Protein AF-A0A941S080-F1 (afdb_monomer_lite)

Secondary structure (DSSP, 8-state):
--TTSSPPPPPHHHHHHHHS-HHHHHHHHHHHS-HHHHHHHHHHHHHHHHHHHTT--S--S-S-----EE-SHHHHHHHHH-TTT-TTTHHHHTTS-SSSTT-TT-HHHHHHHHHHS----PPP--------------------PPPP---------TTTTSPPSB--GGGSSS-S----TTSSSS-SS-SBSS-HHHHHHHHHHHHHHHSSS-PPPPPTTTHHHHHHTT--HHHHHHHHHHHHHH-SSEES-HHHHHT-B-TTT-PBPPPPHHHHHHHHHHHHHHHHH-

Sequence (290 aa):
KTADGQAAEPSDEELNTIRLDTARLKGIRSRLSDLSWWMRILCQHIARRANEEDQQLGKFFQARFKAVRLLDEQALLACASSRRAGIDLNPIRAALAHTLESSDFTSVQRRIQTLQQPQATTPAVTSADGATGSPADASAGGQKSLPSAGASAVSVRPDRFLAPVELDQGKEAELGPVLNKTGTRCSDKGFLPMSLADYLQLLDWTGRQLAKGKKGRISDSIEPILQRLQLDQEGWCDLVAHFGRRFFVVAGAPQTIDGTTSRSTRHRHNVPSATRQLYQEVESRKASTT

Radius of gyration: 25.62 Å; chains: 1; bounding box: 57×77×63 Å

pLDDT: mean 77.96, std 19.74, range [23.64, 95.56]

Foldseek 3Di:
DPPVPDDDDDDPVRVCVQVVPPVNVVVVVVLVPDPVNVCVVVLVVVQVVVCVVVVHDDDDDDDDDFDAAEQDQLLVLLQCQACVRHQQLVCLNVVVDVASCSRPPGLSVLVVVLVPDPPPDDPDPPDDDDDDDDDDDDDDDDDDDDDPPPPPPPPDSSNQAPEAQAADPVCPPPPDADDDPVPSYGHNRHDHNDHPVLSSLLNRLLSQCPDPDDNDDDDPSNQVVCVVVLADPVLSNCCRHCVCVQTGHYDDQPVSQQPDADPVPRHGDDGDPVSNVSSVVSVVVVVVVD

Structure (mmCIF, N/CA/C/O backbone):
data_AF-A0A941S080-F1
#
_entry.id   AF-A0A941S080-F1
#
loop_
_atom_site.group_PDB
_atom_site.id
_atom_site.type_symbol
_atom_site.label_atom_id
_atom_site.label_alt_id
_atom_site.label_comp_id
_atom_site.label_asym_id
_atom_site.label_entity_id
_atom_site.label_seq_id
_atom_site.pdbx_PDB_ins_code
_atom_site.Cartn_x
_atom_site.Cartn_y
_atom_site.Cartn_z
_atom_site.occupancy
_atom_site.B_iso_or_equiv
_atom_site.auth_seq_id
_atom_site.auth_comp_id
_atom_site.auth_asym_id
_atom_site.auth_atom_id
_atom_site.pdbx_PDB_model_num
ATOM 1 N N . LYS A 1 1 ? 13.070 -14.230 -28.363 1.00 52.53 1 LYS A N 1
ATOM 2 C CA . LYS A 1 1 ? 11.866 -14.960 -27.891 1.00 52.53 1 LYS A CA 1
ATOM 3 C C . LYS A 1 1 ? 12.076 -16.430 -28.207 1.00 52.53 1 LYS A C 1
ATOM 5 O O . LYS A 1 1 ? 12.676 -16.696 -29.241 1.00 52.53 1 LYS A O 1
ATOM 10 N N . THR A 1 2 ? 11.644 -17.342 -27.342 1.00 69.81 2 THR A N 1
ATOM 11 C CA . THR A 1 2 ? 11.628 -18.781 -27.651 1.00 69.81 2 THR A CA 1
ATOM 12 C C . THR A 1 2 ? 10.617 -19.073 -28.766 1.00 69.81 2 THR A C 1
ATOM 14 O O . THR A 1 2 ? 9.818 -18.197 -29.115 1.00 69.81 2 THR A O 1
ATOM 17 N N . ALA A 1 3 ? 10.642 -20.289 -29.324 1.00 67.12 3 ALA A N 1
ATOM 18 C CA . ALA A 1 3 ? 9.671 -20.735 -30.330 1.00 67.12 3 ALA A CA 1
ATOM 19 C C . ALA A 1 3 ? 8.209 -20.558 -29.860 1.00 67.12 3 ALA A C 1
ATOM 21 O O . ALA A 1 3 ? 7.341 -20.236 -30.664 1.00 67.12 3 ALA A O 1
ATOM 22 N N . ASP A 1 4 ? 7.974 -20.627 -28.546 1.00 67.25 4 ASP A N 1
ATOM 23 C CA . ASP A 1 4 ? 6.664 -20.448 -27.904 1.00 67.25 4 ASP A CA 1
ATOM 24 C C . ASP A 1 4 ? 6.312 -18.978 -27.592 1.00 67.25 4 ASP A C 1
ATOM 26 O O . ASP A 1 4 ? 5.359 -18.682 -26.871 1.00 67.25 4 ASP A O 1
ATOM 30 N N . GLY A 1 5 ? 7.106 -18.018 -28.074 1.00 65.88 5 GLY A N 1
ATOM 31 C CA . GLY A 1 5 ? 6.847 -16.588 -27.894 1.00 65.88 5 GLY A CA 1
ATOM 32 C C . GLY A 1 5 ? 7.191 -16.025 -26.509 1.00 65.88 5 GLY A C 1
ATOM 33 O O . GLY A 1 5 ? 7.008 -14.821 -26.292 1.00 65.88 5 GLY A O 1
ATOM 34 N N . GLN A 1 6 ? 7.739 -16.835 -25.598 1.00 68.56 6 GLN A N 1
ATOM 35 C CA . GLN A 1 6 ? 8.220 -16.372 -24.294 1.00 68.56 6 GLN A CA 1
ATOM 36 C C . GLN A 1 6 ? 9.552 -15.617 -24.416 1.00 68.56 6 GLN A C 1
ATOM 38 O O . GLN A 1 6 ? 10.289 -15.736 -25.402 1.00 68.56 6 GLN A O 1
ATOM 43 N N . ALA A 1 7 ? 9.862 -14.783 -23.422 1.00 71.25 7 ALA A N 1
ATOM 44 C CA . ALA A 1 7 ? 11.166 -14.137 -23.339 1.00 71.25 7 ALA A CA 1
ATOM 45 C C . ALA A 1 7 ? 12.229 -15.214 -23.067 1.00 71.25 7 ALA A C 1
ATOM 47 O O . ALA A 1 7 ? 12.166 -15.887 -22.046 1.00 71.25 7 ALA A O 1
ATOM 48 N N . ALA A 1 8 ? 13.162 -15.400 -24.003 1.00 75.44 8 ALA A N 1
ATOM 49 C CA . ALA A 1 8 ? 14.317 -16.265 -23.784 1.00 75.44 8 ALA A CA 1
ATOM 50 C C . ALA A 1 8 ? 15.295 -15.553 -22.841 1.00 75.44 8 ALA A C 1
ATOM 52 O O . ALA A 1 8 ? 15.368 -14.319 -22.874 1.00 75.44 8 ALA A O 1
ATOM 53 N N . GLU A 1 9 ? 16.030 -16.309 -22.026 1.00 78.69 9 GLU A N 1
ATOM 54 C CA . GLU A 1 9 ? 17.131 -15.727 -21.260 1.00 78.69 9 GLU A CA 1
ATOM 55 C C . GLU A 1 9 ? 18.185 -15.176 -22.233 1.00 78.69 9 GLU A C 1
ATOM 57 O O . GLU A 1 9 ? 18.529 -15.856 -23.204 1.00 78.69 9 GLU A O 1
ATOM 62 N N . PRO A 1 10 ? 18.642 -13.928 -22.037 1.00 83.00 10 PRO A N 1
ATOM 63 C CA . PRO A 1 10 ? 19.610 -13.311 -22.932 1.00 83.00 10 PRO A CA 1
ATOM 64 C C . PRO A 1 10 ? 20.957 -14.028 -22.840 1.00 83.00 10 PRO A C 1
ATOM 66 O O . PRO A 1 10 ? 21.388 -14.403 -21.747 1.00 83.00 10 PRO A O 1
ATOM 69 N N . SER A 1 11 ? 21.639 -14.185 -23.975 1.00 88.44 11 SER A N 1
ATOM 70 C CA . SER A 1 11 ? 22.973 -14.794 -23.991 1.00 88.44 11 SER A CA 1
ATOM 71 C C . SER A 1 11 ? 24.008 -13.872 -23.335 1.00 88.44 11 SER A C 1
ATOM 73 O O . SER A 1 11 ? 23.837 -12.649 -23.276 1.00 88.44 11 SER A O 1
ATOM 75 N N . ASP A 1 12 ? 25.124 -14.433 -22.865 1.00 86.56 12 ASP A N 1
ATOM 76 C CA . ASP A 1 12 ? 26.209 -13.616 -22.308 1.00 86.56 12 ASP A CA 1
ATOM 77 C C . ASP A 1 12 ? 26.780 -12.625 -23.332 1.00 86.56 12 ASP A C 1
ATOM 79 O O . ASP A 1 12 ? 27.169 -11.515 -22.969 1.00 86.56 12 ASP A O 1
ATOM 83 N N . GLU A 1 13 ? 26.771 -12.976 -24.619 1.00 86.38 13 GLU A N 1
ATOM 84 C CA . GLU A 1 13 ? 27.174 -12.079 -25.704 1.00 86.38 13 GLU A CA 1
ATOM 85 C C . GLU A 1 13 ? 26.238 -10.867 -25.798 1.00 86.38 13 GLU A C 1
ATOM 87 O O . GLU A 1 13 ? 26.702 -9.723 -25.814 1.00 86.38 13 GLU A O 1
ATOM 92 N N . GLU A 1 14 ? 24.921 -11.094 -25.762 1.00 85.06 14 GLU A N 1
ATOM 93 C CA . GLU A 1 14 ? 23.911 -10.031 -25.755 1.00 85.06 14 GLU A CA 1
ATOM 94 C C . GLU A 1 14 ? 24.050 -9.134 -24.520 1.00 85.06 14 GLU A C 1
ATOM 96 O O . GLU A 1 14 ? 24.008 -7.903 -24.632 1.00 85.06 14 GLU A O 1
ATOM 101 N N . LEU A 1 15 ? 24.278 -9.728 -23.343 1.00 86.62 15 LEU A N 1
ATOM 102 C CA . LEU A 1 15 ? 24.525 -8.987 -22.106 1.00 86.62 15 LEU A CA 1
ATOM 103 C C . LEU A 1 15 ? 25.806 -8.155 -22.194 1.00 86.62 15 LEU A C 1
ATOM 105 O O . LEU A 1 15 ? 25.826 -7.008 -21.734 1.00 86.62 15 LEU A O 1
ATOM 109 N N . ASN A 1 16 ? 26.860 -8.682 -22.815 1.00 89.38 16 ASN A N 1
ATOM 110 C CA . ASN A 1 16 ? 28.123 -7.976 -22.988 1.00 89.38 16 ASN A CA 1
ATOM 111 C C . ASN A 1 16 ? 27.987 -6.762 -23.915 1.00 89.38 16 ASN A C 1
ATOM 113 O O . ASN A 1 16 ? 28.597 -5.733 -23.626 1.00 89.38 16 ASN A O 1
ATOM 117 N N . THR A 1 17 ? 27.095 -6.789 -24.917 1.00 87.50 17 THR A N 1
ATOM 118 C CA . THR A 1 17 ? 26.788 -5.582 -25.721 1.00 87.50 17 THR A CA 1
ATOM 119 C C . THR A 1 17 ? 26.255 -4.414 -24.884 1.00 87.50 17 THR A C 1
ATOM 121 O O . THR A 1 17 ? 26.370 -3.254 -25.278 1.00 87.50 17 THR A O 1
ATOM 124 N N . ILE A 1 18 ? 25.656 -4.704 -23.725 1.00 87.44 18 ILE A N 1
ATOM 125 C CA . ILE A 1 18 ? 25.159 -3.698 -22.784 1.00 87.44 18 ILE A CA 1
ATOM 126 C C . ILE A 1 18 ? 26.215 -3.384 -21.724 1.00 87.44 18 ILE A C 1
ATOM 128 O O . ILE A 1 18 ? 26.399 -2.219 -21.390 1.00 87.44 18 ILE A O 1
ATOM 132 N N . ARG A 1 19 ? 26.898 -4.398 -21.176 1.00 89.81 19 ARG A N 1
ATOM 133 C CA . ARG A 1 19 ? 27.903 -4.226 -20.111 1.00 89.81 19 ARG A CA 1
ATOM 134 C C . ARG A 1 19 ? 29.109 -3.407 -20.579 1.00 89.81 19 ARG A C 1
ATOM 136 O O . ARG A 1 19 ? 29.623 -2.616 -19.793 1.00 89.81 19 ARG A O 1
ATOM 143 N N . LEU A 1 20 ? 29.537 -3.593 -21.830 1.00 90.44 20 LEU A N 1
ATOM 144 C CA . LEU A 1 20 ? 30.708 -2.924 -22.408 1.00 90.44 20 LEU A CA 1
ATOM 145 C C . LEU A 1 20 ? 30.416 -1.476 -22.835 1.00 90.44 20 LEU A C 1
ATOM 147 O O . LEU A 1 20 ? 31.314 -0.637 -22.817 1.00 90.44 20 LEU A O 1
ATOM 151 N N . ASP A 1 21 ? 29.162 -1.150 -23.156 1.00 92.44 21 ASP A N 1
ATOM 152 C CA . ASP A 1 21 ? 28.737 0.224 -23.433 1.00 92.44 21 ASP A CA 1
ATOM 153 C C . ASP A 1 21 ? 28.333 0.931 -22.131 1.00 92.44 21 ASP A C 1
ATOM 155 O O . ASP A 1 21 ? 27.197 0.854 -21.651 1.00 92.44 21 ASP A O 1
ATOM 159 N N . THR A 1 22 ? 29.287 1.661 -21.552 1.00 92.25 22 THR A N 1
ATOM 160 C CA . THR A 1 22 ? 29.096 2.376 -20.282 1.00 92.25 22 THR A CA 1
ATOM 161 C C . THR A 1 22 ? 27.972 3.417 -20.333 1.00 92.25 22 THR A C 1
ATOM 163 O O . THR A 1 22 ? 27.260 3.599 -19.337 1.00 92.25 22 THR A O 1
ATOM 166 N N . ALA A 1 23 ? 27.758 4.074 -21.478 1.00 92.81 23 ALA A N 1
ATOM 167 C CA . ALA A 1 23 ? 26.718 5.084 -21.643 1.00 92.81 23 ALA A CA 1
ATOM 168 C C . ALA A 1 23 ? 25.331 4.432 -21.687 1.00 92.81 23 ALA A C 1
ATOM 170 O O . ALA A 1 23 ? 24.419 4.839 -20.952 1.00 92.81 23 ALA A O 1
ATOM 171 N N . ARG A 1 24 ? 25.183 3.366 -22.481 1.00 90.69 24 ARG A N 1
ATOM 172 C CA . ARG A 1 24 ? 23.947 2.577 -22.558 1.00 90.69 24 ARG A CA 1
ATOM 173 C C . ARG A 1 24 ? 23.621 1.912 -21.226 1.00 90.69 24 ARG A C 1
ATOM 175 O O . ARG A 1 24 ? 22.476 1.998 -20.778 1.00 90.69 24 ARG A O 1
ATOM 182 N N . LEU A 1 25 ? 24.608 1.321 -20.552 1.00 91.56 25 LEU A N 1
ATOM 183 C CA . LEU A 1 25 ? 24.436 0.696 -19.240 1.00 91.56 25 LEU A CA 1
ATOM 184 C C . LEU A 1 25 ? 23.944 1.703 -18.196 1.00 91.56 25 LEU A C 1
ATOM 186 O O . LEU A 1 25 ? 22.997 1.420 -17.457 1.00 91.56 25 LEU A O 1
ATOM 190 N N . LYS A 1 26 ? 24.548 2.897 -18.151 1.00 92.38 26 LYS A N 1
ATOM 191 C CA . LYS A 1 26 ? 24.126 3.980 -17.251 1.00 92.38 26 LYS A CA 1
ATOM 192 C C . LYS A 1 26 ? 22.685 4.408 -17.533 1.00 92.38 26 LYS A C 1
ATOM 194 O O . LYS A 1 26 ? 21.896 4.540 -16.597 1.00 92.38 26 LYS A O 1
ATOM 199 N N . GLY A 1 27 ? 22.325 4.564 -18.808 1.00 92.38 27 GLY A N 1
ATOM 200 C CA . GLY A 1 27 ? 20.961 4.892 -19.224 1.00 92.38 27 GLY A CA 1
ATOM 201 C C . GLY A 1 27 ? 19.941 3.827 -18.813 1.00 92.38 27 GLY A C 1
ATOM 202 O O . GLY A 1 27 ? 18.885 4.159 -18.276 1.00 92.38 27 GLY A O 1
ATOM 203 N N . ILE A 1 28 ? 20.262 2.545 -19.004 1.00 89.88 28 ILE A N 1
ATOM 204 C CA . ILE A 1 28 ? 19.393 1.426 -18.610 1.00 89.88 28 ILE A CA 1
ATOM 205 C C . ILE A 1 28 ? 19.224 1.376 -17.092 1.00 89.88 28 ILE A C 1
ATOM 207 O O . ILE A 1 28 ? 18.092 1.329 -16.616 1.00 89.88 28 ILE A O 1
ATOM 211 N N . ARG A 1 29 ? 20.316 1.459 -16.322 1.00 91.12 29 ARG A N 1
ATOM 212 C CA . ARG A 1 29 ? 20.257 1.477 -14.851 1.00 91.12 29 ARG A CA 1
ATOM 213 C C . ARG A 1 29 ? 19.401 2.627 -14.330 1.00 91.12 29 ARG A C 1
ATOM 215 O O . ARG A 1 29 ? 18.590 2.407 -13.440 1.00 91.12 29 ARG A O 1
ATOM 222 N N . SER A 1 30 ? 19.532 3.819 -14.919 1.00 91.62 30 SER A N 1
ATOM 223 C CA . SER A 1 30 ? 18.704 4.975 -14.559 1.00 91.62 30 SER A CA 1
ATOM 224 C C . SER A 1 30 ? 17.219 4.753 -14.849 1.00 91.62 30 SER A C 1
ATOM 226 O O . SER A 1 30 ? 16.383 5.214 -14.086 1.00 91.62 30 SER A O 1
ATOM 228 N N . ARG A 1 31 ? 16.874 4.073 -15.949 1.00 91.31 31 ARG A N 1
ATOM 229 C CA . ARG A 1 31 ? 15.475 3.775 -16.301 1.00 91.31 31 ARG A CA 1
ATOM 230 C C . ARG A 1 31 ? 14.877 2.685 -15.417 1.00 91.31 31 ARG A C 1
ATOM 232 O O . ARG A 1 31 ? 13.703 2.764 -15.082 1.00 91.31 31 ARG A O 1
ATOM 239 N N . LEU A 1 32 ? 15.674 1.681 -15.049 1.00 87.94 32 LEU A N 1
ATOM 240 C CA . LEU A 1 32 ? 15.247 0.590 -14.168 1.00 87.94 32 LEU A CA 1
ATOM 241 C C . LEU A 1 32 ? 15.059 1.045 -12.715 1.00 87.94 32 LEU A C 1
ATOM 243 O O . LEU A 1 32 ? 14.257 0.451 -12.003 1.00 87.94 32 LEU A O 1
ATOM 247 N N . SER A 1 33 ? 15.765 2.090 -12.276 1.00 88.62 33 SER A N 1
ATOM 248 C CA . SER A 1 33 ? 15.597 2.670 -10.938 1.00 88.62 33 SER A CA 1
ATOM 249 C C . SER A 1 33 ? 14.552 3.790 -10.865 1.00 88.62 33 SER A C 1
ATOM 251 O O . SER A 1 33 ? 14.216 4.235 -9.767 1.00 88.62 33 SER A O 1
ATOM 253 N N . ASP A 1 34 ? 14.017 4.245 -12.002 1.00 90.12 34 ASP A N 1
ATOM 254 C CA . ASP A 1 34 ? 13.011 5.304 -12.066 1.00 90.12 34 ASP A CA 1
ATOM 255 C C . ASP A 1 34 ? 11.591 4.722 -12.126 1.00 90.12 34 ASP A C 1
ATOM 257 O O . ASP A 1 34 ? 11.113 4.246 -13.161 1.00 90.12 34 ASP A O 1
ATOM 261 N N . LEU A 1 35 ? 10.876 4.828 -11.004 1.00 89.25 35 LEU A N 1
ATOM 262 C CA . LEU A 1 35 ? 9.477 4.417 -10.897 1.00 89.25 35 LEU A CA 1
ATOM 263 C C . LEU A 1 35 ? 8.572 5.136 -11.912 1.00 89.25 35 LEU A C 1
ATOM 265 O O . LEU A 1 35 ? 7.642 4.529 -12.437 1.00 89.25 35 LEU A O 1
ATOM 269 N N . SER A 1 36 ? 8.836 6.410 -12.214 1.00 90.31 36 SER A N 1
ATOM 270 C CA . SER A 1 36 ? 8.044 7.186 -13.177 1.00 90.31 36 SER A CA 1
ATOM 271 C C . SER A 1 36 ? 8.236 6.664 -14.592 1.00 90.31 36 SER A C 1
ATOM 273 O O . SER A 1 36 ? 7.276 6.578 -15.360 1.00 90.31 36 SER A O 1
ATOM 275 N N . TRP A 1 37 ? 9.468 6.276 -14.930 1.00 91.31 37 TRP A N 1
ATOM 276 C CA . TRP A 1 37 ? 9.761 5.629 -16.201 1.00 91.31 37 TRP A CA 1
ATOM 277 C C . TRP A 1 37 ? 9.024 4.294 -16.319 1.00 91.31 37 TRP A C 1
ATOM 279 O O . TRP A 1 37 ? 8.352 4.058 -17.325 1.00 91.31 37 TRP A O 1
ATOM 289 N N . TRP A 1 38 ? 9.100 3.452 -15.284 1.00 90.75 38 TRP A N 1
ATOM 290 C CA . TRP A 1 38 ? 8.399 2.168 -15.247 1.00 90.75 38 TRP A CA 1
ATOM 291 C C . TRP A 1 38 ? 6.880 2.335 -15.385 1.00 90.75 38 TRP A C 1
ATOM 293 O O . TRP A 1 38 ? 6.278 1.737 -16.279 1.00 90.75 38 TRP A O 1
ATOM 303 N N . MET A 1 39 ? 6.273 3.221 -14.587 1.00 92.44 39 MET A N 1
ATOM 304 C CA . MET A 1 39 ? 4.839 3.524 -14.649 1.00 92.44 39 MET A CA 1
ATOM 305 C C . MET A 1 39 ? 4.416 4.011 -16.033 1.00 92.44 39 MET A C 1
ATOM 307 O O . MET A 1 39 ? 3.371 3.602 -16.535 1.00 92.44 39 MET A O 1
ATOM 311 N N . ARG A 1 40 ? 5.228 4.851 -16.686 1.00 89.94 40 ARG A N 1
ATOM 312 C CA . ARG A 1 40 ? 4.932 5.341 -18.036 1.00 89.94 40 ARG A CA 1
ATOM 313 C C . ARG A 1 40 ? 4.838 4.199 -19.047 1.00 89.94 40 ARG A C 1
ATOM 315 O O . ARG A 1 40 ? 3.893 4.176 -19.830 1.00 89.94 40 ARG A O 1
ATOM 322 N N . ILE A 1 41 ? 5.792 3.266 -19.029 1.00 91.69 41 ILE A N 1
ATOM 323 C CA . ILE A 1 41 ? 5.802 2.119 -19.949 1.00 91.69 41 ILE A CA 1
ATOM 324 C C . ILE A 1 41 ? 4.646 1.162 -19.639 1.00 91.69 41 ILE A C 1
ATOM 326 O O . ILE A 1 41 ? 3.935 0.747 -20.554 1.00 91.69 41 ILE A O 1
ATOM 330 N N . LEU A 1 42 ? 4.408 0.865 -18.358 1.00 91.44 42 LEU A N 1
ATOM 331 C CA . LEU A 1 42 ? 3.312 -0.001 -17.926 1.00 91.44 42 LEU A CA 1
ATOM 332 C C . LEU A 1 42 ? 1.947 0.558 -18.351 1.00 91.44 42 LEU A C 1
ATOM 334 O O . LEU A 1 42 ? 1.169 -0.133 -19.007 1.00 91.44 42 LEU A O 1
ATOM 338 N N . CYS A 1 4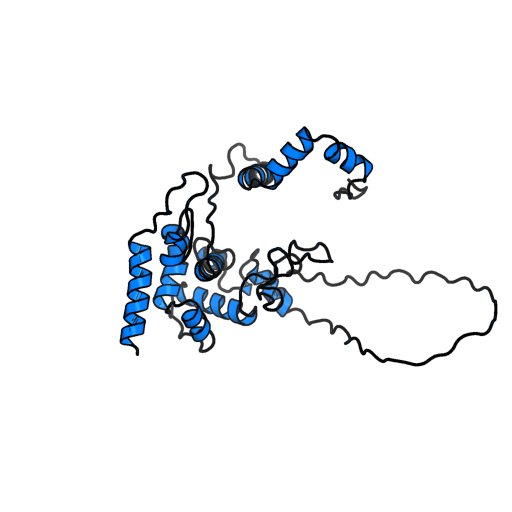3 ? 1.669 1.822 -18.021 1.00 92.12 43 CYS A N 1
ATOM 339 C CA . CYS A 1 43 ? 0.414 2.475 -18.378 1.00 92.12 43 CYS A CA 1
ATOM 340 C C . CYS A 1 43 ? 0.243 2.584 -19.893 1.00 92.12 43 CYS A C 1
ATOM 342 O O . CYS A 1 43 ? -0.862 2.398 -20.387 1.00 92.12 43 CYS A O 1
ATOM 344 N N . GLN A 1 44 ? 1.309 2.855 -20.649 1.00 91.50 44 GLN A N 1
ATOM 345 C CA . GLN A 1 44 ? 1.223 2.894 -22.108 1.00 91.50 44 GLN A CA 1
ATOM 346 C C . GLN A 1 44 ? 0.811 1.536 -22.686 1.00 91.50 44 GLN A C 1
ATOM 348 O O . GLN A 1 44 ? -0.043 1.487 -23.569 1.00 91.50 44 GLN A O 1
ATOM 353 N N . HIS A 1 45 ? 1.403 0.447 -22.190 1.00 93.38 45 HIS A N 1
ATOM 354 C CA . HIS A 1 45 ? 1.086 -0.904 -22.650 1.00 93.38 45 HIS A CA 1
ATOM 355 C C . HIS A 1 45 ? -0.364 -1.283 -22.351 1.00 93.38 45 HIS A C 1
ATOM 357 O O . HIS A 1 45 ? -1.078 -1.732 -23.243 1.00 93.38 45 HIS A O 1
ATOM 363 N N . ILE A 1 46 ? -0.815 -1.049 -21.116 1.00 93.88 46 ILE A N 1
ATOM 364 C CA . ILE A 1 46 ? -2.193 -1.353 -20.711 1.00 93.88 46 ILE A CA 1
ATOM 365 C C . ILE A 1 46 ? -3.189 -0.483 -21.485 1.00 93.88 46 ILE A C 1
ATOM 367 O O . ILE A 1 46 ? -4.159 -1.009 -22.014 1.00 93.88 46 ILE A O 1
ATOM 371 N N . ALA A 1 47 ? -2.922 0.822 -21.615 1.00 93.44 47 ALA A N 1
ATOM 372 C CA . ALA A 1 47 ? -3.807 1.747 -22.320 1.00 93.44 47 ALA A CA 1
ATOM 373 C C . ALA A 1 47 ? -4.008 1.358 -23.787 1.00 93.44 47 ALA A C 1
ATOM 375 O O . ALA A 1 47 ? -5.125 1.427 -24.281 1.00 93.44 47 ALA A O 1
ATOM 376 N N . ARG A 1 48 ? -2.941 0.941 -24.483 1.00 93.31 48 ARG A N 1
ATOM 377 C CA . ARG A 1 48 ? -3.045 0.488 -25.878 1.00 93.31 48 ARG A CA 1
ATOM 378 C C . ARG A 1 48 ? -3.920 -0.751 -26.000 1.00 93.31 48 ARG A C 1
ATOM 380 O O . ARG A 1 48 ? -4.812 -0.754 -26.832 1.00 93.31 48 ARG A O 1
ATOM 387 N N . ARG A 1 49 ? -3.684 -1.756 -25.151 1.00 94.88 49 ARG A N 1
ATOM 388 C CA . ARG A 1 49 ? -4.437 -3.017 -25.179 1.00 94.88 49 ARG A CA 1
ATOM 389 C C . ARG A 1 49 ? -5.914 -2.814 -24.860 1.00 94.88 49 ARG A C 1
ATOM 391 O O . ARG A 1 49 ? -6.749 -3.332 -25.579 1.00 94.88 49 ARG A O 1
ATOM 398 N N . ALA A 1 50 ? -6.219 -2.040 -23.821 1.00 94.88 50 ALA A N 1
ATOM 399 C CA . ALA A 1 50 ? -7.600 -1.788 -23.427 1.00 94.88 50 ALA A CA 1
ATOM 400 C C . ALA A 1 50 ? -8.351 -0.945 -24.471 1.00 94.88 50 ALA A C 1
ATOM 402 O O . ALA A 1 50 ? -9.467 -1.276 -24.840 1.00 94.88 50 ALA A O 1
ATOM 403 N N . ASN A 1 51 ? -7.716 0.098 -25.019 1.00 95.19 51 ASN A N 1
ATOM 404 C CA . ASN A 1 51 ? -8.319 0.885 -26.097 1.00 95.19 51 ASN A CA 1
ATOM 405 C C . ASN A 1 51 ? -8.557 0.053 -27.368 1.00 95.19 51 ASN A C 1
ATOM 407 O O . ASN A 1 51 ? -9.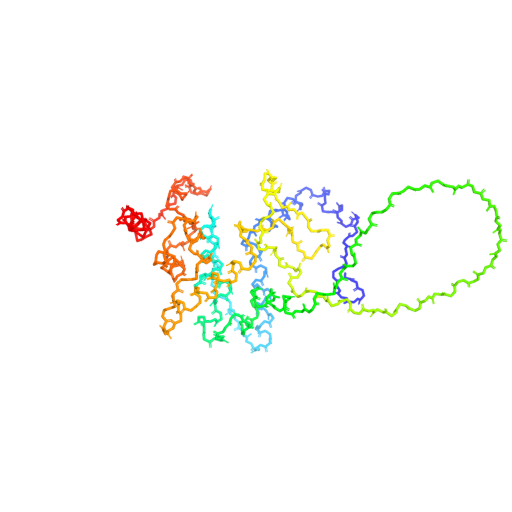551 0.267 -28.053 1.00 95.19 51 ASN A O 1
ATOM 411 N N . GLU A 1 52 ? -7.646 -0.867 -27.697 1.00 95.38 52 GLU A N 1
ATOM 412 C CA . GLU A 1 52 ? -7.801 -1.789 -28.828 1.00 95.38 52 GLU A CA 1
ATOM 413 C C . GLU A 1 52 ? -8.969 -2.762 -28.607 1.00 95.38 52 GLU A C 1
ATOM 415 O O . GLU A 1 52 ? -9.774 -2.954 -29.515 1.00 95.38 52 GLU A O 1
ATOM 420 N N . GLU A 1 53 ? -9.097 -3.314 -27.398 1.00 95.56 53 GLU A N 1
ATOM 421 C CA . GLU A 1 53 ? -10.190 -4.210 -26.998 1.00 95.56 53 GLU A CA 1
ATOM 422 C C . GLU A 1 53 ? -11.561 -3.512 -27.034 1.00 95.56 53 GLU A C 1
ATOM 424 O O . GLU A 1 53 ? -12.508 -4.050 -27.606 1.00 95.56 53 GLU A O 1
ATOM 429 N N . ASP A 1 54 ? -11.647 -2.280 -26.524 1.00 95.38 54 ASP A N 1
ATOM 430 C CA . ASP A 1 54 ? -12.888 -1.491 -26.471 1.00 95.38 54 ASP A CA 1
ATOM 431 C C . ASP A 1 54 ? -13.165 -0.679 -27.756 1.00 95.38 54 ASP A C 1
ATOM 433 O O . ASP A 1 54 ? -14.126 0.099 -27.818 1.00 95.38 54 ASP A O 1
ATOM 437 N N . GLN A 1 55 ? -12.306 -0.806 -28.776 1.00 94.88 55 GLN A N 1
ATOM 438 C CA . GLN A 1 55 ? -12.348 -0.022 -30.020 1.00 94.88 55 GLN A CA 1
ATOM 439 C C . GLN A 1 55 ? -12.415 1.501 -29.782 1.00 94.88 55 GLN A C 1
ATOM 441 O O . GLN A 1 55 ? -13.053 2.246 -30.529 1.00 94.88 55 GLN A O 1
ATOM 446 N N . GLN A 1 56 ? -11.756 1.981 -28.726 1.00 93.56 56 GLN A N 1
ATOM 447 C CA . GLN A 1 56 ? -11.723 3.391 -28.350 1.00 93.56 56 GLN A CA 1
ATOM 448 C C . GLN A 1 56 ? -10.438 4.074 -28.815 1.00 93.56 56 GLN A C 1
ATOM 450 O O . GLN A 1 56 ? -9.362 3.482 -28.901 1.00 93.56 56 GLN A O 1
ATOM 455 N N . LEU A 1 57 ? -10.531 5.382 -29.046 1.00 87.75 57 LEU A N 1
ATOM 456 C CA . LEU A 1 57 ? -9.378 6.244 -29.283 1.00 87.75 57 LEU A CA 1
ATOM 457 C C . LEU A 1 57 ? -9.220 7.223 -28.119 1.00 87.75 57 LEU A C 1
ATOM 459 O O . LEU A 1 57 ? -10.193 7.743 -27.581 1.00 87.75 57 LEU A O 1
ATOM 463 N N . GLY A 1 58 ? -7.973 7.522 -27.751 1.00 86.62 58 GLY A N 1
ATOM 464 C CA . GLY A 1 58 ? -7.660 8.566 -26.777 1.00 86.62 58 GLY A CA 1
ATOM 465 C C . GLY A 1 58 ? -7.092 8.057 -25.455 1.00 86.62 58 GLY A C 1
ATOM 466 O O . GLY A 1 58 ? -6.326 7.093 -25.395 1.00 86.62 58 GLY A O 1
ATOM 467 N N . LYS A 1 59 ? -7.366 8.805 -24.386 1.00 88.50 59 LYS A N 1
ATOM 468 C CA . LYS A 1 59 ? -6.671 8.687 -23.103 1.00 88.50 59 LYS A CA 1
ATOM 469 C C . LYS A 1 59 ? -7.377 7.698 -22.174 1.00 88.50 59 LYS A C 1
ATOM 471 O O . LYS A 1 59 ? -8.459 7.991 -21.687 1.00 88.50 59 LYS A O 1
ATOM 476 N N . PHE A 1 60 ? -6.699 6.596 -21.859 1.00 91.12 60 PHE A N 1
ATOM 477 C CA . PHE A 1 60 ? -7.206 5.568 -20.944 1.00 91.12 60 PHE A CA 1
ATOM 478 C C . PHE A 1 60 ? -7.001 5.919 -19.455 1.00 91.12 60 PHE A C 1
ATOM 480 O O . PHE A 1 60 ? -7.926 5.864 -18.651 1.00 91.12 60 PHE A O 1
ATOM 487 N N . PHE A 1 61 ? -5.787 6.329 -19.063 1.00 90.12 61 PHE A N 1
ATOM 488 C CA . PHE A 1 61 ? -5.450 6.651 -17.665 1.00 90.12 61 PHE A CA 1
ATOM 489 C C . PHE A 1 61 ? -5.544 8.146 -17.348 1.00 90.12 61 PHE A C 1
ATOM 491 O O . PHE A 1 61 ? -5.350 8.993 -18.216 1.00 90.12 61 PHE A O 1
ATOM 498 N N . GLN A 1 62 ? -5.720 8.495 -16.069 1.00 83.75 62 GLN A N 1
ATOM 499 C CA . GLN A 1 62 ? -5.519 9.866 -15.578 1.00 83.75 62 GLN A CA 1
ATOM 500 C C . GLN A 1 62 ? -4.059 10.334 -15.764 1.00 83.75 62 GLN A C 1
ATOM 502 O O . GLN A 1 62 ? -3.156 9.543 -16.013 1.00 83.75 62 GLN A O 1
ATOM 507 N N . ALA A 1 63 ? -3.810 11.648 -15.682 1.00 76.31 63 ALA A N 1
ATOM 508 C CA . ALA A 1 63 ? -2.519 12.223 -16.085 1.00 76.31 63 ALA A CA 1
ATOM 509 C C . ALA A 1 63 ? -1.319 11.800 -15.216 1.00 76.31 63 ALA A C 1
ATOM 511 O O . ALA A 1 63 ? -0.216 11.663 -15.737 1.00 76.31 63 ALA A O 1
ATOM 512 N N . ARG A 1 64 ? -1.502 11.662 -13.898 1.00 83.81 64 ARG A N 1
ATOM 513 C CA . ARG A 1 64 ? -0.409 11.434 -12.941 1.00 83.81 64 ARG A CA 1
ATOM 514 C C . ARG A 1 64 ? -0.758 10.280 -12.012 1.00 83.81 64 ARG A C 1
ATOM 516 O O . ARG A 1 64 ? -1.880 10.216 -11.516 1.00 83.81 64 ARG A O 1
ATOM 523 N N . PHE A 1 65 ? 0.214 9.410 -11.754 1.00 86.88 65 PHE A N 1
ATOM 524 C CA . PHE A 1 65 ? 0.113 8.409 -10.697 1.00 86.88 65 PHE A CA 1
ATOM 525 C C . PHE A 1 65 ? 0.471 9.036 -9.344 1.00 86.88 65 PHE A C 1
ATOM 527 O O . PHE A 1 65 ? 1.209 10.023 -9.277 1.00 86.88 65 PHE A O 1
ATOM 534 N N . LYS A 1 66 ? -0.054 8.462 -8.260 1.00 84.38 66 LYS A N 1
ATOM 535 C CA . LYS A 1 66 ? 0.307 8.838 -6.891 1.00 84.38 66 LYS A CA 1
ATOM 536 C C . LYS A 1 66 ? 1.303 7.817 -6.352 1.00 84.38 66 LYS A C 1
ATOM 538 O O . LYS A 1 66 ? 1.055 6.620 -6.445 1.00 84.38 66 LYS A O 1
ATOM 543 N N . ALA A 1 67 ? 2.396 8.292 -5.766 1.00 87.50 67 ALA A N 1
ATOM 544 C CA . ALA A 1 67 ? 3.352 7.464 -5.044 1.00 87.50 67 ALA A CA 1
ATOM 545 C C . ALA A 1 67 ? 3.503 8.011 -3.626 1.00 87.50 67 ALA A C 1
ATOM 547 O O . ALA A 1 67 ? 3.884 9.166 -3.440 1.00 87.50 67 ALA A O 1
ATOM 548 N N . VAL A 1 68 ? 3.169 7.180 -2.642 1.00 89.12 68 VAL A N 1
ATOM 549 C CA . VAL A 1 68 ? 3.288 7.503 -1.218 1.00 89.12 68 VAL A CA 1
ATOM 550 C C . VAL A 1 68 ? 4.420 6.664 -0.646 1.00 89.12 68 VAL A C 1
ATOM 552 O O . VAL A 1 68 ? 4.391 5.440 -0.746 1.00 89.12 68 VAL A O 1
ATOM 555 N N . ARG A 1 69 ? 5.419 7.309 -0.042 1.00 90.75 69 ARG A N 1
ATOM 556 C CA . ARG A 1 69 ? 6.482 6.616 0.687 1.00 90.75 69 ARG A CA 1
ATOM 557 C C . ARG A 1 69 ? 5.971 6.216 2.069 1.00 90.75 69 ARG A C 1
ATOM 559 O O . ARG A 1 69 ? 5.562 7.085 2.831 1.00 90.75 69 ARG A O 1
ATOM 566 N N . LEU A 1 70 ? 6.020 4.928 2.385 1.00 92.44 70 LEU A N 1
ATOM 567 C CA . LEU A 1 70 ? 5.638 4.382 3.690 1.00 92.44 70 LEU A CA 1
ATOM 568 C C . LEU A 1 70 ? 6.899 4.332 4.562 1.00 92.44 70 LEU A C 1
ATOM 570 O O . LEU A 1 70 ? 7.905 3.770 4.126 1.00 92.44 70 LEU A O 1
ATOM 574 N N . LEU A 1 71 ? 6.890 5.005 5.714 1.00 91.88 71 LEU A N 1
ATOM 575 C CA . LEU A 1 71 ? 8.077 5.146 6.571 1.00 91.88 71 LEU A CA 1
ATOM 576 C C . LEU A 1 71 ? 8.117 4.176 7.744 1.00 91.88 71 LEU A C 1
ATOM 578 O O . LEU A 1 71 ? 9.198 3.898 8.252 1.00 91.88 71 LEU A O 1
ATOM 582 N N . ASP A 1 72 ? 6.962 3.693 8.175 1.00 91.12 72 ASP A N 1
ATOM 583 C CA . ASP A 1 72 ? 6.834 2.809 9.318 1.00 91.12 72 ASP A CA 1
ATOM 584 C C . ASP A 1 72 ? 5.790 1.725 9.059 1.00 91.12 72 ASP A C 1
ATOM 586 O O . ASP A 1 72 ? 5.097 1.691 8.035 1.00 91.12 72 ASP A O 1
ATOM 590 N N . GLU A 1 73 ? 5.706 0.810 10.014 1.00 90.69 73 GLU A N 1
ATOM 591 C CA . GLU A 1 73 ? 4.783 -0.306 9.958 1.00 90.69 73 GLU A CA 1
ATOM 592 C C . GLU A 1 73 ? 3.319 0.139 9.991 1.00 90.69 73 GLU A C 1
ATOM 594 O O . GLU A 1 73 ? 2.496 -0.429 9.276 1.00 90.69 73 GLU A O 1
ATOM 599 N N . GLN A 1 74 ? 2.985 1.181 10.762 1.00 90.81 74 GLN A N 1
ATOM 600 C CA . GLN A 1 74 ? 1.620 1.707 10.825 1.00 90.81 74 GLN A CA 1
ATOM 601 C C . GLN A 1 74 ? 1.154 2.153 9.441 1.00 90.81 74 GLN A C 1
ATOM 603 O O . GLN A 1 74 ? 0.068 1.781 9.000 1.00 90.81 74 GLN A O 1
ATOM 608 N N . ALA A 1 75 ? 1.990 2.903 8.719 1.00 91.19 75 ALA A N 1
ATOM 609 C CA . ALA A 1 75 ? 1.707 3.321 7.358 1.00 91.19 75 ALA A CA 1
ATOM 610 C C . ALA A 1 75 ? 1.645 2.142 6.388 1.00 91.19 75 ALA A C 1
ATOM 612 O O . ALA A 1 75 ? 0.820 2.162 5.475 1.00 91.19 75 ALA A O 1
ATOM 613 N N . LEU A 1 76 ? 2.490 1.125 6.570 1.00 90.75 76 LEU A N 1
ATOM 614 C CA . LEU A 1 76 ? 2.496 -0.076 5.739 1.00 90.75 76 LEU A CA 1
ATOM 615 C C . LEU A 1 76 ? 1.209 -0.893 5.900 1.00 90.75 76 LEU A C 1
ATOM 617 O O . LEU A 1 76 ? 0.525 -1.159 4.910 1.00 90.75 76 LEU A O 1
ATOM 621 N N . LEU A 1 77 ? 0.841 -1.217 7.139 1.00 90.38 77 LEU A N 1
ATOM 622 C CA . LEU A 1 77 ? -0.388 -1.929 7.479 1.00 90.38 77 LEU A CA 1
ATOM 623 C C . LEU A 1 77 ? -1.629 -1.132 7.098 1.00 90.38 77 LEU A C 1
ATOM 625 O O . LEU A 1 77 ? -2.551 -1.687 6.498 1.00 90.38 77 LEU A O 1
ATOM 629 N N . ALA A 1 78 ? -1.654 0.166 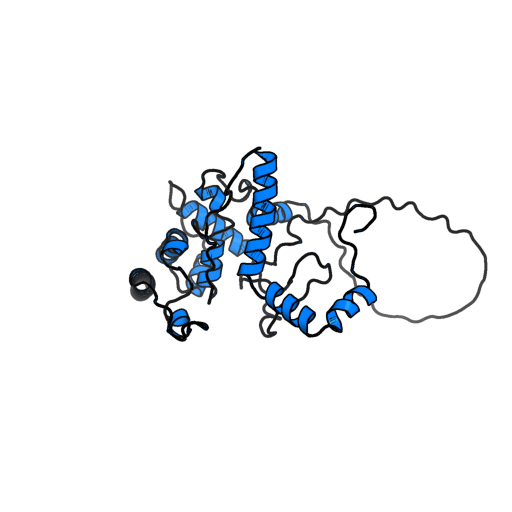7.410 1.00 89.69 78 ALA A N 1
ATOM 630 C CA . ALA A 1 78 ? -2.766 1.027 7.043 1.00 89.69 78 ALA A CA 1
ATOM 631 C C . ALA A 1 78 ? -2.880 1.149 5.525 1.00 89.69 78 ALA A C 1
ATOM 633 O O . ALA A 1 78 ? -3.992 1.123 5.020 1.00 89.69 78 ALA A O 1
ATOM 634 N N . CYS A 1 79 ? -1.773 1.225 4.779 1.00 88.56 79 CYS A N 1
ATOM 635 C CA . CYS A 1 79 ? -1.806 1.218 3.319 1.00 88.56 79 CYS A CA 1
ATOM 636 C C . CYS A 1 79 ? -2.408 -0.088 2.796 1.00 88.56 79 CYS A C 1
ATOM 638 O O . CYS A 1 79 ? -3.370 -0.023 2.040 1.00 88.56 79 CYS A O 1
ATOM 640 N N . ALA A 1 80 ? -1.920 -1.249 3.247 1.00 86.19 80 ALA A N 1
ATOM 641 C CA . ALA A 1 80 ? -2.433 -2.557 2.829 1.00 86.19 80 ALA A CA 1
ATOM 642 C C . ALA A 1 80 ? -3.927 -2.737 3.169 1.00 86.19 80 ALA A C 1
ATOM 644 O O . ALA A 1 80 ? -4.700 -3.238 2.353 1.00 86.19 80 ALA A O 1
ATOM 645 N N . SER A 1 81 ? -4.341 -2.241 4.337 1.00 83.50 81 SER A N 1
ATOM 646 C CA . SER A 1 81 ? -5.708 -2.364 4.856 1.00 83.50 81 SER A CA 1
ATOM 647 C C . SER A 1 81 ? -6.637 -1.218 4.432 1.00 83.50 81 SER A C 1
ATOM 649 O O . SER A 1 81 ? -7.840 -1.290 4.659 1.00 83.50 81 SER A O 1
ATOM 651 N N . SER A 1 82 ? -6.133 -0.125 3.846 1.00 76.94 82 SER A N 1
ATOM 652 C CA . SER A 1 82 ? -6.924 1.096 3.621 1.00 76.94 82 SER A CA 1
ATOM 653 C C . SER A 1 82 ? -8.032 0.900 2.599 1.00 76.94 82 SER A C 1
ATOM 655 O O . SER A 1 82 ? -7.874 0.291 1.552 1.00 76.94 82 SER A O 1
ATOM 657 N N . ARG A 1 83 ? -9.151 1.586 2.815 1.00 62.19 83 ARG A N 1
ATOM 658 C CA . ARG A 1 83 ? -10.234 1.658 1.837 1.00 62.19 83 ARG A CA 1
ATOM 659 C C . ARG A 1 83 ? -9.872 2.442 0.563 1.00 62.19 83 ARG A C 1
ATOM 661 O O . ARG A 1 83 ? -10.418 2.175 -0.503 1.00 62.19 83 ARG A O 1
ATOM 668 N N . ARG A 1 84 ? -9.018 3.468 0.678 1.00 55.25 84 ARG A N 1
ATOM 669 C CA . ARG A 1 84 ? -8.686 4.401 -0.424 1.00 55.25 84 ARG A CA 1
ATOM 670 C C . ARG A 1 84 ? -7.364 4.093 -1.114 1.00 55.25 84 ARG A C 1
ATOM 672 O O . ARG A 1 84 ? -7.204 4.473 -2.268 1.00 55.25 84 ARG A O 1
ATOM 679 N N . ALA A 1 85 ? -6.425 3.498 -0.388 1.00 53.88 85 ALA A N 1
ATOM 680 C CA . ALA A 1 85 ? -5.129 3.087 -0.919 1.00 53.88 85 ALA A CA 1
ATOM 681 C C . ALA A 1 85 ? -4.988 1.562 -1.011 1.00 53.88 85 ALA A C 1
ATOM 683 O O . ALA A 1 85 ? -4.167 1.086 -1.789 1.00 53.88 85 ALA A O 1
ATOM 684 N N . GLY A 1 86 ? -5.764 0.817 -0.220 1.00 59.97 86 GLY A N 1
ATOM 685 C CA . GLY A 1 86 ? -5.501 -0.584 0.054 1.00 59.97 86 GLY A CA 1
ATOM 686 C C . GLY A 1 86 ? -5.969 -1.509 -1.035 1.00 59.97 86 GLY A C 1
ATOM 687 O O . GLY A 1 86 ? -7.057 -1.400 -1.591 1.00 59.97 86 GLY A O 1
ATOM 688 N N . ILE A 1 87 ? -5.065 -2.424 -1.321 1.00 72.31 87 ILE A N 1
ATOM 689 C CA . ILE A 1 87 ? -5.152 -3.418 -2.371 1.00 72.31 87 ILE A CA 1
ATOM 690 C C . ILE A 1 87 ? -6.241 -4.434 -2.005 1.00 72.31 87 ILE A C 1
ATOM 692 O O . ILE A 1 87 ? -7.032 -4.815 -2.864 1.00 72.31 87 ILE A O 1
ATOM 696 N N . ASP A 1 88 ? -6.347 -4.787 -0.721 1.00 82.56 88 ASP A N 1
ATOM 697 C CA . ASP A 1 88 ? -7.148 -5.928 -0.276 1.00 82.56 88 ASP A CA 1
ATOM 698 C C . ASP A 1 88 ? -8.594 -5.569 0.113 1.00 82.56 88 ASP A C 1
ATOM 700 O O . ASP A 1 88 ? -9.509 -6.334 -0.179 1.00 82.56 88 ASP A O 1
ATOM 704 N N . LEU A 1 89 ? -8.855 -4.385 0.689 1.00 84.31 89 LEU A N 1
ATOM 705 C CA . LEU A 1 89 ? -10.227 -3.959 1.047 1.00 84.31 89 LEU A CA 1
ATOM 706 C C . LEU A 1 89 ? -10.937 -3.131 -0.041 1.00 84.31 89 LEU A C 1
ATOM 708 O O . LEU A 1 89 ? -12.093 -2.724 0.135 1.00 84.31 89 LEU A O 1
ATOM 712 N N . ASN A 1 90 ? -10.283 -2.857 -1.174 1.00 83.06 90 ASN A N 1
ATOM 713 C CA . ASN A 1 90 ? -10.865 -2.027 -2.230 1.00 83.06 90 ASN A CA 1
ATOM 714 C C . ASN A 1 90 ? -12.111 -2.646 -2.902 1.00 83.06 90 ASN A C 1
ATOM 716 O O . ASN A 1 90 ? -13.080 -1.902 -3.077 1.00 83.06 90 ASN A O 1
ATOM 720 N N . PRO A 1 91 ? -12.178 -3.955 -3.223 1.00 84.81 91 PRO A N 1
ATOM 721 C CA . PRO A 1 91 ? -13.402 -4.545 -3.781 1.00 84.81 91 PRO A CA 1
ATOM 722 C C . PRO A 1 91 ? -14.602 -4.459 -2.830 1.00 84.81 91 PRO A C 1
ATOM 724 O O . PRO A 1 91 ? -15.698 -4.089 -3.251 1.00 84.81 91 PRO A O 1
ATOM 727 N N . ILE A 1 92 ? -14.380 -4.673 -1.527 1.00 81.06 92 ILE A N 1
ATOM 728 C CA . ILE A 1 92 ? -15.420 -4.535 -0.493 1.00 81.06 92 ILE A CA 1
ATOM 729 C C . ILE A 1 92 ? -15.907 -3.083 -0.400 1.00 81.06 92 ILE A C 1
ATOM 731 O O . ILE A 1 92 ? -17.096 -2.807 -0.242 1.00 81.06 92 ILE A O 1
ATOM 735 N N . ARG A 1 93 ? -15.007 -2.104 -0.557 1.00 79.00 93 ARG A N 1
ATOM 736 C CA . ARG A 1 93 ? -15.399 -0.689 -0.670 1.00 79.00 93 ARG A CA 1
ATOM 737 C C . ARG A 1 93 ? -16.262 -0.418 -1.886 1.00 79.00 93 ARG A C 1
ATOM 739 O O . ARG A 1 93 ? -17.230 0.328 -1.771 1.00 79.00 93 ARG A O 1
ATOM 746 N N . ALA A 1 94 ? -15.840 -0.922 -3.038 1.00 82.81 94 ALA A N 1
ATOM 747 C CA . ALA A 1 94 ? -16.503 -0.687 -4.309 1.00 82.81 94 ALA A CA 1
ATOM 748 C C . ALA A 1 94 ? -17.850 -1.423 -4.412 1.00 82.81 94 ALA A C 1
ATOM 750 O O . ALA A 1 94 ? -18.507 -1.298 -5.437 1.00 82.81 94 ALA A O 1
ATOM 751 N N . ALA A 1 95 ? -18.257 -2.148 -3.358 1.00 83.06 95 ALA A N 1
ATOM 752 C CA . ALA A 1 95 ? -19.422 -3.025 -3.337 1.00 83.06 95 ALA A CA 1
ATOM 753 C C . ALA A 1 95 ? -19.362 -4.112 -4.426 1.00 83.06 95 ALA A C 1
ATOM 755 O O . ALA A 1 95 ? -20.393 -4.588 -4.885 1.00 83.06 95 ALA A O 1
ATOM 756 N N . LEU A 1 96 ? -18.142 -4.500 -4.818 1.00 84.25 96 LEU A N 1
ATOM 757 C CA . LEU A 1 96 ? -17.873 -5.601 -5.745 1.00 84.25 96 LEU A CA 1
ATOM 758 C C . LEU A 1 96 ? -17.695 -6.939 -5.012 1.00 84.25 96 LEU A C 1
ATOM 760 O O . LEU A 1 96 ? -17.728 -7.985 -5.643 1.00 84.25 96 LEU A O 1
ATOM 764 N N . ALA A 1 97 ? -17.498 -6.903 -3.691 1.00 84.44 97 ALA A N 1
ATOM 765 C CA . ALA A 1 97 ? -17.309 -8.073 -2.841 1.00 84.44 97 ALA A CA 1
ATOM 766 C C . ALA A 1 97 ? -17.935 -7.843 -1.457 1.00 84.44 97 ALA A C 1
ATOM 768 O O . ALA A 1 97 ? -17.983 -6.709 -0.972 1.00 84.44 97 ALA A O 1
ATOM 769 N N . HIS A 1 98 ? -18.377 -8.916 -0.802 1.00 83.31 98 HIS A N 1
ATOM 770 C CA . HIS A 1 98 ? -18.920 -8.863 0.564 1.00 83.31 98 HIS A CA 1
ATOM 771 C C . HIS A 1 98 ? -17.951 -9.419 1.609 1.00 83.31 98 HIS A C 1
ATOM 773 O O . HIS A 1 98 ? -18.021 -9.040 2.776 1.00 83.31 98 HIS A O 1
ATOM 779 N N . THR A 1 99 ? -17.033 -10.283 1.182 1.00 86.00 99 THR A N 1
ATOM 780 C CA . THR A 1 99 ? -16.026 -10.932 2.024 1.00 86.00 99 THR A CA 1
ATOM 781 C C . THR A 1 99 ? -14.656 -10.910 1.343 1.00 86.00 99 THR A C 1
ATOM 783 O O . THR A 1 99 ? -14.561 -10.630 0.142 1.00 86.00 99 THR A O 1
ATOM 786 N N . LEU A 1 100 ? -13.591 -11.215 2.090 1.00 85.94 100 LEU A N 1
ATOM 787 C CA . LEU A 1 100 ? -12.225 -11.257 1.554 1.00 85.94 100 LEU A CA 1
ATOM 788 C C . LEU A 1 100 ? -12.059 -12.359 0.493 1.00 85.94 100 LEU A C 1
ATOM 790 O O . LEU A 1 100 ? -11.340 -12.178 -0.485 1.00 85.94 100 LEU A O 1
ATOM 794 N N . GLU A 1 101 ? -12.769 -13.473 0.630 1.00 88.75 101 GLU A N 1
ATOM 795 C CA . GLU A 1 101 ? -12.755 -14.603 -0.307 1.00 88.75 101 GLU A CA 1
ATOM 796 C C . GLU A 1 101 ? -13.377 -14.235 -1.658 1.00 88.75 101 GLU A C 1
ATOM 798 O O . GLU A 1 101 ? -12.878 -14.635 -2.709 1.00 88.75 101 GLU A O 1
ATOM 803 N N . SER A 1 102 ? -14.443 -13.429 -1.629 1.00 86.56 102 SER A N 1
ATOM 804 C CA . SER A 1 102 ? -15.133 -12.925 -2.826 1.00 86.56 102 SER A CA 1
ATOM 805 C C . SER A 1 102 ? -14.441 -11.724 -3.488 1.00 86.56 102 SER A C 1
ATOM 807 O O . SER A 1 102 ? -14.962 -11.163 -4.447 1.00 86.56 102 SER A O 1
ATOM 809 N N . SER A 1 103 ? -13.297 -11.272 -2.960 1.00 86.38 103 SER A N 1
ATOM 810 C CA . SER A 1 103 ? -12.606 -10.075 -3.450 1.00 86.38 103 SER A CA 1
ATOM 811 C C . SER A 1 103 ? -11.688 -10.387 -4.636 1.00 86.38 103 SER A C 1
ATOM 813 O O . SER A 1 103 ? -10.472 -10.530 -4.497 1.00 86.38 103 SER A O 1
ATOM 815 N N . ASP A 1 104 ? -12.290 -10.494 -5.819 1.00 86.75 104 ASP A N 1
ATOM 816 C CA . ASP A 1 104 ? -11.582 -10.885 -7.037 1.00 86.75 104 ASP A CA 1
ATOM 817 C C . ASP A 1 104 ? -10.362 -10.007 -7.347 1.00 86.75 104 ASP A C 1
ATOM 819 O O . ASP A 1 104 ? -10.366 -8.785 -7.175 1.00 86.75 104 ASP A O 1
ATOM 823 N N . PHE A 1 105 ? -9.305 -10.663 -7.835 1.00 85.00 105 PHE A N 1
ATOM 824 C CA . PHE A 1 105 ? -8.043 -10.048 -8.268 1.00 85.00 105 PHE A CA 1
ATOM 825 C C . PHE A 1 105 ? -7.224 -9.362 -7.160 1.00 85.00 105 PHE A C 1
ATOM 827 O O . PHE A 1 105 ? -6.315 -8.586 -7.460 1.00 85.00 105 PHE A O 1
ATOM 834 N N . THR A 1 106 ? -7.473 -9.682 -5.889 1.00 89.25 106 THR A N 1
ATOM 835 C CA . THR A 1 106 ? -6.678 -9.179 -4.757 1.00 89.25 106 THR A CA 1
ATOM 836 C C . THR A 1 106 ? -5.572 -10.146 -4.334 1.00 89.25 106 THR A C 1
ATOM 838 O O . THR A 1 106 ? -5.611 -11.352 -4.602 1.00 89.25 106 THR A O 1
ATOM 841 N N . SER A 1 107 ? -4.559 -9.624 -3.635 1.00 89.31 107 SER A N 1
ATOM 842 C CA . SER A 1 107 ? -3.558 -10.466 -2.977 1.00 89.31 107 SER A CA 1
ATOM 843 C C .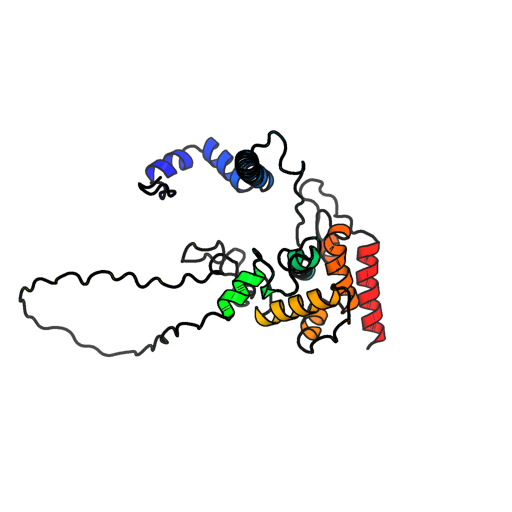 SER A 1 107 ? -4.177 -11.320 -1.875 1.00 89.31 107 SER A C 1
ATOM 845 O O . SER A 1 107 ? -3.826 -12.495 -1.761 1.00 89.31 107 SER A O 1
ATOM 847 N N . VAL A 1 108 ? -5.103 -10.760 -1.090 1.00 90.38 108 VAL A N 1
ATOM 848 C CA . VAL A 1 108 ? -5.762 -11.472 0.009 1.00 90.38 108 VAL A CA 1
ATOM 849 C C . VAL A 1 108 ? -6.538 -12.693 -0.479 1.00 90.38 108 VAL A C 1
ATOM 851 O O . VAL A 1 108 ? -6.353 -13.777 0.074 1.00 90.38 108 VAL A O 1
ATOM 854 N N . GLN A 1 109 ? -7.299 -12.575 -1.571 1.00 91.25 109 GLN A N 1
ATOM 855 C CA . GLN A 1 109 ? -8.040 -13.701 -2.137 1.00 91.25 109 GLN A CA 1
ATOM 856 C C . GLN A 1 109 ? -7.100 -14.850 -2.525 1.00 91.25 109 GLN A C 1
ATOM 858 O O . GLN A 1 109 ? -7.335 -15.995 -2.143 1.00 91.25 109 GLN A O 1
ATOM 863 N N . ARG A 1 110 ? -5.998 -14.562 -3.233 1.00 91.12 110 ARG A N 1
ATOM 864 C CA . ARG A 1 110 ? -5.027 -15.595 -3.650 1.00 91.12 110 ARG A CA 1
ATOM 865 C C . ARG A 1 110 ? -4.370 -16.295 -2.461 1.00 91.12 110 ARG A C 1
ATOM 867 O O . ARG A 1 110 ? -4.134 -17.505 -2.507 1.00 91.12 110 ARG A O 1
ATOM 874 N N . ARG A 1 111 ? -4.078 -15.549 -1.392 1.00 92.44 111 ARG A N 1
ATOM 875 C CA . ARG A 1 111 ? -3.544 -16.119 -0.147 1.00 92.44 111 ARG A CA 1
ATOM 876 C C . ARG A 1 111 ? -4.563 -17.049 0.507 1.00 92.44 111 ARG A C 1
ATOM 878 O O . ARG A 1 111 ? -4.203 -18.170 0.848 1.00 92.44 111 ARG A O 1
ATOM 885 N N . ILE A 1 112 ? -5.827 -16.635 0.611 1.00 90.75 112 ILE A N 1
ATOM 886 C CA . ILE A 1 112 ? -6.894 -17.468 1.187 1.00 90.75 112 ILE A CA 1
ATOM 887 C C . ILE A 1 112 ? -7.119 -18.736 0.353 1.00 90.75 112 ILE A C 1
ATOM 889 O O . ILE A 1 112 ? -7.157 -19.828 0.913 1.00 90.75 112 ILE A O 1
ATOM 893 N N . GLN A 1 113 ? -7.172 -18.624 -0.977 1.00 90.88 113 GLN A N 1
ATOM 894 C CA . GLN A 1 113 ? -7.277 -19.784 -1.872 1.00 90.88 113 GLN A CA 1
ATOM 895 C C . GLN A 1 113 ? -6.139 -20.783 -1.645 1.00 90.88 113 GLN A C 1
ATOM 897 O O . GLN A 1 113 ? -6.362 -21.989 -1.652 1.00 90.88 113 GLN A O 1
ATOM 902 N N . THR A 1 114 ? -4.921 -20.293 -1.406 1.00 89.62 114 THR A N 1
ATOM 903 C CA . THR A 1 114 ? -3.774 -21.157 -1.107 1.00 89.62 114 THR A CA 1
ATOM 904 C C . THR A 1 114 ? -3.919 -21.863 0.242 1.00 89.62 114 THR A C 1
ATOM 906 O O . THR A 1 114 ? -3.540 -23.024 0.354 1.00 89.62 114 THR A O 1
ATOM 909 N N . LEU A 1 115 ? -4.475 -21.195 1.258 1.00 88.62 115 LEU A N 1
ATOM 910 C CA . LEU A 1 115 ? -4.738 -21.799 2.572 1.00 88.62 115 LEU A CA 1
ATOM 911 C C . LEU A 1 115 ? -5.856 -22.851 2.529 1.00 88.62 115 LEU A C 1
ATOM 913 O O . LEU A 1 115 ? -5.834 -23.792 3.313 1.00 88.62 115 LEU A O 1
ATOM 917 N N . GLN A 1 116 ? -6.825 -22.690 1.625 1.00 85.12 116 GLN A N 1
ATOM 918 C CA . GLN A 1 116 ? -7.939 -23.624 1.436 1.00 85.12 116 GLN A CA 1
ATOM 919 C C . GLN A 1 116 ? -7.560 -24.851 0.592 1.00 85.12 116 GLN A C 1
ATOM 921 O O . GLN A 1 116 ? -8.261 -25.861 0.632 1.00 85.12 116 GLN A O 1
ATOM 926 N N . GLN A 1 117 ? -6.465 -24.787 -0.174 1.00 82.19 117 GLN A N 1
ATOM 927 C CA . GLN A 1 117 ? -5.952 -25.951 -0.893 1.00 82.19 117 GLN A CA 1
ATOM 928 C C . GLN A 1 117 ? -5.366 -26.961 0.107 1.00 82.19 117 GLN A C 1
ATOM 930 O O . GLN A 1 117 ? -4.572 -26.567 0.964 1.00 82.19 117 GLN A O 1
ATOM 935 N N . PRO A 1 118 ? -5.697 -28.264 -0.005 1.00 63.47 118 PRO A N 1
ATOM 936 C CA . PRO A 1 118 ? -5.058 -29.293 0.802 1.00 63.47 118 PRO A CA 1
ATOM 937 C C . PRO A 1 118 ? -3.545 -29.200 0.609 1.00 63.47 118 PRO A C 1
ATOM 939 O O . PRO A 1 118 ? -3.057 -29.304 -0.520 1.00 63.47 118 PRO A O 1
ATOM 942 N N . GLN A 1 119 ? -2.792 -28.977 1.689 1.00 56.31 119 GLN A N 1
ATOM 943 C CA . GLN A 1 119 ? -1.343 -29.083 1.608 1.00 56.31 119 GLN A CA 1
ATOM 944 C C . GLN A 1 119 ? -1.015 -30.515 1.189 1.00 56.31 119 GLN A C 1
ATOM 946 O O . GLN A 1 119 ? -1.267 -31.455 1.940 1.00 56.31 119 GLN A O 1
ATOM 951 N N . ALA A 1 120 ? -0.459 -30.691 -0.011 1.00 47.53 120 ALA A N 1
ATOM 952 C CA . ALA A 1 120 ? 0.257 -31.914 -0.321 1.00 47.53 120 ALA A CA 1
ATOM 953 C C . ALA A 1 120 ? 1.387 -32.008 0.710 1.00 47.53 120 ALA A C 1
ATOM 955 O O . ALA A 1 120 ? 2.303 -31.187 0.704 1.00 47.53 120 ALA A O 1
ATOM 956 N N . THR A 1 121 ? 1.260 -32.945 1.646 1.00 33.59 121 THR A N 1
ATOM 957 C CA . THR A 1 121 ? 2.272 -33.281 2.644 1.00 33.59 121 THR A CA 1
ATOM 958 C C . THR A 1 121 ? 3.613 -33.469 1.949 1.00 33.59 121 THR A C 1
ATOM 960 O O . THR A 1 121 ? 3.838 -34.474 1.277 1.00 33.59 121 THR A O 1
ATOM 963 N N . THR A 1 122 ? 4.506 -32.495 2.092 1.00 34.34 122 THR A N 1
ATOM 964 C CA . THR A 1 122 ? 5.924 -32.679 1.796 1.00 34.34 122 THR A CA 1
ATOM 965 C C . THR A 1 122 ? 6.438 -33.730 2.784 1.00 34.34 122 THR A C 1
ATOM 967 O O . THR A 1 122 ? 6.293 -33.505 3.989 1.00 34.34 122 THR A O 1
ATOM 970 N N . PRO A 1 123 ? 6.991 -34.878 2.353 1.00 34.50 123 PRO A N 1
ATOM 971 C CA . PRO A 1 123 ? 7.597 -35.806 3.292 1.00 34.50 123 PRO A CA 1
ATOM 972 C C . PRO A 1 123 ? 8.758 -35.090 3.980 1.00 34.50 123 PRO A C 1
ATOM 974 O O . PRO A 1 123 ? 9.616 -34.492 3.326 1.00 34.50 123 PRO A O 1
ATOM 977 N N . ALA A 1 124 ? 8.730 -35.109 5.311 1.00 28.88 124 ALA A N 1
ATOM 978 C CA . ALA A 1 124 ? 9.816 -34.638 6.146 1.00 28.88 124 ALA A CA 1
ATOM 979 C C . ALA A 1 124 ? 11.119 -35.299 5.686 1.00 28.88 124 ALA A C 1
ATOM 981 O O . ALA A 1 124 ? 11.191 -36.518 5.529 1.00 28.88 124 ALA A O 1
ATOM 982 N N . VAL A 1 125 ? 12.145 -34.483 5.459 1.00 36.28 125 VAL A N 1
ATOM 983 C CA . VAL A 1 125 ? 13.507 -34.961 5.246 1.00 36.28 125 VAL A CA 1
ATOM 984 C C . VAL A 1 125 ? 13.962 -35.567 6.573 1.00 36.28 125 VAL A C 1
ATOM 986 O O . VAL A 1 125 ? 14.406 -34.856 7.468 1.00 36.28 125 VAL A O 1
ATOM 989 N N . THR A 1 126 ? 13.795 -36.878 6.738 1.00 29.67 126 THR A N 1
ATOM 990 C CA . THR A 1 126 ? 14.528 -37.637 7.750 1.00 29.67 126 THR A CA 1
ATOM 991 C C . THR A 1 126 ? 15.983 -37.682 7.319 1.00 29.67 126 THR A C 1
ATOM 993 O O . THR A 1 126 ? 16.366 -38.465 6.451 1.00 29.67 126 THR A O 1
ATOM 996 N N . SER A 1 127 ? 16.784 -36.813 7.924 1.00 34.72 127 SER A N 1
ATOM 997 C CA . SER A 1 127 ? 18.221 -37.008 8.048 1.00 34.72 127 SER A CA 1
ATOM 998 C C . SER A 1 127 ? 18.461 -38.305 8.823 1.00 34.72 127 SER A C 1
ATOM 1000 O O . SER A 1 127 ? 18.057 -38.417 9.979 1.00 34.72 127 SER A O 1
ATOM 1002 N N . ALA A 1 128 ? 19.100 -39.280 8.186 1.00 30.00 128 ALA A N 1
ATOM 1003 C CA . ALA A 1 128 ? 19.738 -40.398 8.862 1.00 30.00 128 ALA A CA 1
ATOM 1004 C C . ALA A 1 128 ? 21.199 -40.434 8.407 1.00 30.00 128 ALA A C 1
ATOM 1006 O O . ALA A 1 128 ? 21.496 -40.672 7.235 1.00 30.00 128 ALA A O 1
ATOM 1007 N N . ASP A 1 129 ? 22.082 -40.126 9.351 1.00 28.00 129 ASP A N 1
ATOM 1008 C CA . ASP A 1 129 ? 23.530 -40.232 9.241 1.00 28.00 129 ASP A CA 1
ATOM 1009 C C . ASP A 1 129 ? 23.994 -41.700 9.213 1.00 28.00 129 ASP A C 1
ATOM 1011 O O . ASP A 1 129 ? 23.510 -42.527 9.982 1.00 28.00 129 ASP A O 1
ATOM 1015 N N . GLY A 1 130 ? 25.016 -41.962 8.387 1.00 25.41 130 GLY A N 1
ATOM 1016 C CA . GLY A 1 130 ? 26.156 -42.834 8.707 1.00 25.41 130 GLY A CA 1
ATOM 1017 C C . GLY A 1 130 ? 26.044 -44.350 8.484 1.00 25.41 130 GLY A C 1
ATOM 1018 O O . GLY A 1 130 ? 25.492 -45.054 9.319 1.00 25.41 130 GLY A O 1
ATOM 1019 N N . ALA A 1 131 ? 26.720 -44.869 7.444 1.00 26.77 131 ALA A N 1
ATOM 1020 C CA . ALA A 1 131 ? 27.862 -45.804 7.575 1.00 26.77 131 ALA A CA 1
ATOM 1021 C C . ALA A 1 131 ? 28.302 -46.421 6.221 1.00 26.77 131 ALA A C 1
ATOM 1023 O O . ALA A 1 131 ? 27.596 -47.218 5.614 1.00 26.77 131 ALA A O 1
ATOM 1024 N N . THR A 1 132 ? 29.508 -46.030 5.791 1.00 25.75 132 THR A N 1
ATOM 1025 C CA . THR A 1 132 ? 30.595 -46.824 5.166 1.00 25.75 132 THR A CA 1
ATOM 1026 C C . THR A 1 132 ? 30.303 -48.124 4.399 1.00 25.75 132 THR A C 1
ATOM 1028 O O . THR A 1 132 ? 29.910 -49.129 4.982 1.00 25.75 132 THR A O 1
ATOM 1031 N N . GLY A 1 133 ? 30.760 -48.159 3.139 1.00 23.64 133 GLY A N 1
ATOM 1032 C CA . GLY A 1 133 ? 31.138 -49.390 2.432 1.00 23.64 133 GLY A CA 1
ATOM 1033 C C . GLY A 1 133 ? 31.253 -49.208 0.914 1.00 23.64 133 GLY A C 1
ATOM 1034 O O . GLY A 1 133 ? 30.257 -49.001 0.238 1.00 23.64 133 GLY A O 1
ATOM 1035 N N . SER A 1 134 ? 32.467 -49.303 0.378 1.00 24.84 134 SER A N 1
ATOM 1036 C CA . SER A 1 134 ? 32.798 -49.391 -1.056 1.00 24.84 134 SER A CA 1
ATOM 1037 C C . SER A 1 134 ? 33.945 -50.407 -1.186 1.00 24.84 134 SER A C 1
ATOM 1039 O O . SER A 1 134 ? 34.654 -50.578 -0.189 1.00 24.84 134 SER A O 1
ATOM 1041 N N . PRO A 1 135 ? 34.290 -50.962 -2.365 1.00 42.59 135 PRO A N 1
ATOM 1042 C CA . PRO A 1 135 ? 33.507 -51.267 -3.576 1.00 42.59 135 PRO A CA 1
ATOM 1043 C C . PRO A 1 135 ? 33.718 -52.735 -4.051 1.00 42.59 135 PRO A C 1
ATOM 1045 O O . PRO A 1 135 ? 34.660 -53.391 -3.615 1.00 42.59 135 PRO A O 1
ATOM 1048 N N . ALA A 1 136 ? 32.913 -53.250 -4.992 1.00 24.34 136 ALA A N 1
ATOM 1049 C CA . ALA A 1 136 ? 33.337 -54.354 -5.874 1.00 24.34 136 ALA A CA 1
ATOM 1050 C C . ALA A 1 136 ? 32.479 -54.469 -7.150 1.00 24.34 136 ALA A C 1
ATOM 1052 O O . ALA A 1 136 ? 31.270 -54.246 -7.125 1.00 24.34 136 ALA A O 1
ATOM 1053 N N . ASP A 1 137 ? 33.170 -54.813 -8.236 1.00 24.22 137 ASP A N 1
ATOM 1054 C CA . ASP A 1 137 ? 32.776 -54.966 -9.639 1.00 24.22 137 ASP A CA 1
ATOM 1055 C C . ASP A 1 137 ? 31.476 -55.729 -9.943 1.00 24.22 137 ASP A C 1
ATOM 1057 O O . ASP A 1 137 ? 31.187 -56.754 -9.335 1.00 24.22 137 ASP A O 1
ATOM 1061 N N . ALA A 1 138 ? 30.792 -55.314 -11.018 1.00 27.55 138 ALA A N 1
ATOM 1062 C CA . ALA A 1 138 ? 30.549 -56.173 -12.187 1.00 27.55 138 ALA A CA 1
ATOM 1063 C C . ALA A 1 138 ? 29.794 -55.416 -13.293 1.00 27.55 138 ALA A C 1
ATOM 1065 O O . ALA A 1 138 ? 28.731 -54.828 -13.097 1.00 27.55 138 ALA A O 1
ATOM 1066 N N . SER A 1 139 ? 30.365 -55.469 -14.490 1.00 26.91 139 SER A N 1
ATOM 1067 C CA . SER A 1 139 ? 29.821 -54.980 -15.751 1.00 26.91 139 SER A CA 1
ATOM 1068 C C . SER A 1 139 ? 28.666 -55.866 -16.239 1.00 26.91 139 SER A C 1
ATOM 1070 O O . SER A 1 139 ? 28.833 -57.078 -16.325 1.00 26.91 139 SER A O 1
ATOM 1072 N N . ALA A 1 140 ? 27.540 -55.280 -16.660 1.00 27.58 140 ALA A N 1
ATOM 1073 C CA . ALA A 1 140 ? 26.632 -55.892 -17.638 1.00 27.58 140 ALA A CA 1
ATOM 1074 C C . ALA A 1 140 ? 25.699 -54.832 -18.241 1.00 27.58 140 ALA A C 1
ATOM 1076 O O . ALA A 1 140 ? 25.036 -54.080 -17.527 1.00 27.58 140 ALA A O 1
ATOM 1077 N N . GLY A 1 141 ? 25.678 -54.763 -19.573 1.00 27.20 141 GLY A N 1
ATOM 1078 C CA . GLY A 1 141 ? 24.829 -53.862 -20.340 1.00 27.20 141 GLY A CA 1
ATOM 1079 C C . GLY A 1 141 ? 23.340 -54.180 -20.194 1.00 27.20 141 GLY A C 1
ATOM 1080 O O . GLY A 1 141 ? 22.931 -55.335 -20.124 1.00 27.20 141 GLY A O 1
ATOM 1081 N N . GLY A 1 142 ? 22.527 -53.127 -20.196 1.00 24.83 142 GLY A N 1
ATOM 1082 C CA . GLY A 1 142 ? 21.073 -53.219 -20.206 1.00 24.83 142 GLY A CA 1
ATOM 1083 C C . GLY A 1 142 ? 20.478 -51.879 -20.613 1.00 24.83 142 GLY A C 1
ATOM 1084 O O . GLY A 1 142 ? 20.637 -50.879 -19.914 1.00 24.83 142 GLY A O 1
ATOM 1085 N N . GLN A 1 143 ? 19.829 -51.859 -21.774 1.00 30.48 143 GLN A N 1
ATOM 1086 C CA . GLN A 1 143 ? 19.066 -50.732 -22.299 1.00 30.48 143 GLN A CA 1
ATOM 1087 C C . GLN A 1 143 ? 18.044 -50.264 -21.250 1.00 30.48 143 GLN A C 1
ATOM 1089 O O . GLN A 1 143 ? 17.121 -50.998 -20.905 1.00 30.48 143 GLN A O 1
ATOM 1094 N N . LYS A 1 144 ? 18.198 -49.038 -20.738 1.00 27.33 144 LYS A N 1
ATOM 1095 C CA . LYS A 1 144 ? 17.189 -48.386 -19.894 1.00 27.33 144 LYS A CA 1
ATOM 1096 C C . LYS A 1 144 ? 16.274 -47.550 -20.780 1.00 27.33 144 LYS A C 1
ATOM 1098 O O . LYS A 1 144 ? 16.606 -46.437 -21.178 1.00 27.33 144 LYS A O 1
ATOM 1103 N N . SER A 1 145 ? 15.119 -48.128 -21.086 1.00 25.91 145 SER A N 1
ATOM 1104 C CA . SER A 1 145 ? 13.922 -47.429 -21.539 1.00 25.91 145 SER A CA 1
ATOM 1105 C C . SER A 1 145 ? 13.626 -46.226 -20.636 1.00 25.91 145 SER A C 1
ATOM 1107 O O . SER A 1 145 ? 13.549 -46.372 -19.414 1.00 25.91 145 SER A O 1
ATOM 1109 N N . LEU A 1 146 ? 13.452 -45.049 -21.243 1.00 27.02 146 LEU A N 1
ATOM 1110 C CA . LEU A 1 146 ? 12.949 -43.849 -20.577 1.00 27.02 146 LEU A CA 1
ATOM 1111 C C . LEU A 1 146 ? 11.588 -44.154 -19.926 1.00 27.02 146 LEU A C 1
ATOM 1113 O O . LEU A 1 146 ? 10.691 -44.625 -20.629 1.00 27.02 146 LEU A O 1
ATOM 1117 N N . PRO A 1 147 ? 11.364 -43.842 -18.638 1.00 28.55 147 PRO A N 1
ATOM 1118 C CA . PRO A 1 147 ? 10.006 -43.722 -18.142 1.00 28.55 147 PRO A CA 1
ATOM 1119 C C . PRO A 1 147 ? 9.401 -42.447 -18.739 1.00 28.55 147 PRO A C 1
ATOM 1121 O O . PRO A 1 147 ? 9.986 -41.365 -18.650 1.00 28.55 147 PRO A O 1
ATOM 1124 N N . SER A 1 148 ? 8.239 -42.584 -19.382 1.00 27.31 148 SER A N 1
ATOM 1125 C CA . SER A 1 148 ? 7.470 -41.453 -19.892 1.00 27.31 148 SER A CA 1
ATOM 1126 C C . SER A 1 148 ? 7.254 -40.443 -18.771 1.00 27.31 148 SER A C 1
ATOM 1128 O O . SER A 1 148 ? 6.686 -40.783 -17.730 1.00 27.31 148 SER A O 1
ATOM 1130 N N . ALA A 1 149 ? 7.693 -39.207 -19.000 1.00 31.78 149 ALA A N 1
ATOM 1131 C CA . ALA A 1 149 ? 7.377 -38.061 -18.170 1.00 31.78 149 ALA A CA 1
ATOM 1132 C C . ALA A 1 149 ? 5.866 -37.793 -18.246 1.00 31.78 149 ALA A C 1
ATOM 1134 O O . ALA A 1 149 ? 5.395 -36.948 -19.004 1.00 31.78 149 ALA A O 1
ATOM 1135 N N . GLY A 1 150 ? 5.095 -38.540 -17.457 1.00 27.98 150 GLY A N 1
ATOM 1136 C CA . GLY A 1 150 ? 3.788 -38.103 -17.009 1.00 27.98 150 GLY A CA 1
ATOM 1137 C C . GLY A 1 150 ? 4.024 -36.869 -16.155 1.00 27.98 150 GLY A C 1
ATOM 1138 O O . GLY A 1 150 ? 4.396 -36.978 -14.989 1.00 27.98 150 GLY A O 1
ATOM 1139 N N . ALA A 1 151 ? 3.904 -35.695 -16.770 1.00 34.28 151 ALA A N 1
ATOM 1140 C CA . ALA A 1 151 ? 3.916 -34.424 -16.076 1.00 34.28 151 ALA A CA 1
ATOM 1141 C C . ALA A 1 151 ? 2.723 -34.406 -15.113 1.00 34.28 151 ALA A C 1
ATOM 1143 O O . ALA A 1 151 ? 1.621 -34.002 -15.478 1.00 34.28 151 ALA A O 1
ATOM 1144 N N . SER A 1 152 ? 2.931 -34.869 -13.879 1.00 35.00 152 SER A N 1
ATOM 1145 C CA . SER A 1 152 ? 2.062 -34.502 -12.769 1.00 35.00 152 SER A CA 1
ATOM 1146 C C . SER A 1 152 ? 2.039 -32.984 -12.750 1.00 35.00 152 SER A C 1
ATOM 1148 O O . SER A 1 152 ? 3.059 -32.351 -12.471 1.00 35.00 152 SER A O 1
ATOM 1150 N N . ALA A 1 153 ? 0.900 -32.405 -13.123 1.00 41.09 153 ALA A N 1
ATOM 1151 C CA . ALA A 1 153 ? 0.652 -30.982 -13.029 1.00 41.09 153 ALA A CA 1
ATOM 1152 C C . ALA A 1 153 ? 0.818 -30.588 -11.559 1.00 41.09 153 ALA A C 1
ATOM 1154 O O . ALA A 1 153 ? -0.099 -30.729 -10.753 1.00 41.09 153 ALA A O 1
ATOM 1155 N N . VAL A 1 154 ? 2.027 -30.167 -11.184 1.00 47.88 154 VAL A N 1
ATOM 1156 C CA . VAL A 1 154 ? 2.309 -29.625 -9.861 1.00 47.88 154 VAL A CA 1
ATOM 1157 C C . VAL A 1 154 ? 1.392 -28.424 -9.723 1.00 47.88 154 VAL A C 1
ATOM 1159 O O . VAL A 1 154 ? 1.589 -27.422 -10.413 1.00 47.88 154 VAL A O 1
ATOM 1162 N N . SER A 1 155 ? 0.358 -28.554 -8.886 1.00 58.94 155 SER A N 1
ATOM 1163 C CA . SER A 1 155 ? -0.583 -27.474 -8.611 1.00 58.94 155 SER A CA 1
ATOM 1164 C C . SER A 1 155 ? 0.221 -26.249 -8.198 1.00 58.94 155 SER A C 1
ATOM 1166 O O . SER A 1 155 ? 0.894 -26.203 -7.165 1.00 58.94 155 SER A O 1
ATOM 1168 N N . VAL A 1 156 ? 0.245 -25.277 -9.097 1.00 72.69 156 VAL A N 1
ATOM 1169 C CA . VAL A 1 156 ? 0.993 -24.050 -8.931 1.00 72.69 156 VAL A CA 1
ATOM 1170 C C . VAL A 1 156 ? 0.286 -23.243 -7.854 1.00 72.69 156 VAL A C 1
ATOM 1172 O O . VAL A 1 156 ? -0.768 -22.674 -8.120 1.00 72.69 156 VAL A O 1
ATOM 1175 N N . ARG A 1 157 ? 0.874 -23.173 -6.648 1.00 80.94 157 ARG A N 1
ATOM 1176 C CA . ARG A 1 157 ? 0.357 -22.313 -5.570 1.00 80.94 157 ARG A CA 1
ATOM 1177 C C . ARG A 1 157 ? 0.063 -20.908 -6.119 1.00 80.94 157 ARG A C 1
ATOM 1179 O O . ARG A 1 157 ? 0.990 -20.277 -6.644 1.00 80.94 157 ARG A O 1
ATOM 1186 N N . PRO A 1 158 ? -1.184 -20.415 -6.029 1.00 83.31 158 PRO A N 1
ATOM 1187 C CA . PRO A 1 158 ? -1.593 -19.188 -6.706 1.00 83.31 158 PRO A CA 1
ATOM 1188 C C . PRO A 1 158 ? -0.983 -17.927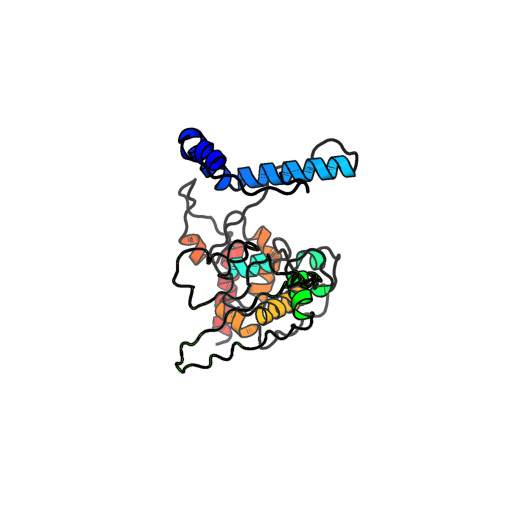 -6.081 1.00 83.31 158 PRO A C 1
ATOM 1190 O O . PRO A 1 158 ? -0.951 -16.886 -6.736 1.00 83.31 158 PRO A O 1
ATOM 1193 N N . ASP A 1 159 ? -0.467 -18.009 -4.853 1.00 86.69 159 ASP A N 1
ATOM 1194 C CA . ASP A 1 159 ? 0.197 -16.927 -4.123 1.00 86.69 159 ASP A CA 1
ATOM 1195 C C . ASP A 1 159 ? 1.728 -16.886 -4.300 1.00 86.69 159 ASP A C 1
ATOM 1197 O O . ASP A 1 159 ? 2.364 -15.975 -3.778 1.00 86.69 159 ASP A O 1
ATOM 1201 N N . ARG A 1 160 ? 2.342 -17.816 -5.056 1.00 88.69 160 ARG A N 1
ATOM 1202 C CA . ARG A 1 160 ? 3.815 -17.995 -5.133 1.00 88.69 160 ARG A CA 1
ATOM 1203 C C . ARG A 1 160 ? 4.624 -16.734 -5.472 1.00 88.69 160 ARG A C 1
ATOM 1205 O O . ARG A 1 160 ? 5.814 -16.658 -5.150 1.00 88.69 160 ARG A O 1
ATOM 1212 N N . PHE A 1 161 ? 4.002 -15.803 -6.193 1.00 89.06 161 PHE A N 1
ATOM 1213 C CA . PHE A 1 161 ? 4.621 -14.581 -6.700 1.00 89.06 161 PHE A CA 1
ATOM 1214 C C . PHE A 1 161 ? 4.454 -13.401 -5.738 1.00 89.06 161 PHE A C 1
ATOM 1216 O O . PHE A 1 161 ? 5.101 -12.368 -5.901 1.00 89.06 161 PHE A O 1
ATOM 1223 N N . LEU A 1 162 ? 3.591 -13.546 -4.730 1.00 90.50 162 LEU A N 1
ATOM 1224 C CA . LEU A 1 162 ? 3.398 -12.558 -3.682 1.00 90.50 162 LEU A CA 1
ATOM 1225 C C . LEU A 1 162 ? 4.538 -12.664 -2.668 1.00 90.50 162 LEU A C 1
ATOM 1227 O O . LEU A 1 162 ? 4.989 -13.757 -2.324 1.00 90.50 162 LEU A O 1
ATOM 1231 N N . ALA A 1 163 ? 4.983 -11.519 -2.154 1.00 90.00 163 ALA A N 1
ATOM 1232 C CA . ALA A 1 163 ? 5.889 -11.498 -1.012 1.00 90.00 163 ALA A CA 1
ATOM 1233 C C . ALA A 1 163 ? 5.210 -12.162 0.206 1.00 90.00 163 ALA A C 1
ATOM 1235 O O . ALA A 1 163 ? 3.997 -11.986 0.385 1.00 90.00 163 ALA A O 1
ATOM 1236 N N . PRO A 1 164 ? 5.935 -12.905 1.056 1.00 91.25 164 PRO A N 1
ATOM 1237 C CA . PRO A 1 164 ? 5.398 -13.369 2.336 1.00 91.25 164 PRO A CA 1
ATOM 1238 C C . PRO A 1 164 ? 4.861 -12.192 3.165 1.00 91.25 164 PRO A C 1
ATOM 1240 O O . PRO A 1 164 ? 5.377 -11.087 3.049 1.00 91.25 164 PRO A O 1
ATOM 1243 N N . VAL A 1 165 ? 3.799 -12.392 3.949 1.00 91.75 165 VAL A N 1
ATOM 1244 C CA . VAL A 1 165 ? 3.330 -11.350 4.887 1.00 91.75 165 VAL A CA 1
ATOM 1245 C C . VAL A 1 165 ? 4.297 -11.272 6.056 1.00 91.75 165 VAL A C 1
ATOM 1247 O O . VAL A 1 165 ? 4.897 -10.228 6.295 1.00 91.75 165 VAL A O 1
ATOM 1250 N N . GLU A 1 166 ? 4.484 -12.414 6.704 1.00 91.75 166 GLU A N 1
ATOM 1251 C CA . GLU A 1 166 ? 5.341 -12.571 7.863 1.00 91.75 166 GLU A CA 1
ATOM 1252 C C . GLU A 1 166 ? 6.799 -12.292 7.512 1.00 91.75 166 GLU A C 1
ATOM 1254 O O . GLU A 1 166 ? 7.366 -12.880 6.587 1.00 91.75 166 GLU A O 1
ATOM 1259 N N . LEU A 1 167 ? 7.364 -11.333 8.235 1.00 87.75 167 LEU A N 1
ATOM 1260 C CA . LEU A 1 167 ? 8.760 -10.954 8.183 1.00 87.75 167 LEU A CA 1
ATOM 1261 C C . LEU A 1 167 ? 9.581 -11.974 8.972 1.00 87.75 167 LEU A C 1
ATOM 1263 O O . LEU A 1 167 ? 9.325 -12.210 10.151 1.00 87.75 167 LEU A O 1
ATOM 1267 N N . ASP A 1 168 ? 10.597 -12.542 8.331 1.00 77.31 168 ASP A N 1
ATOM 1268 C CA . ASP A 1 168 ? 11.546 -13.427 9.001 1.00 77.31 168 ASP A CA 1
ATOM 1269 C C . ASP A 1 168 ? 12.462 -12.600 9.922 1.00 77.31 168 ASP A C 1
ATOM 1271 O O . ASP A 1 168 ? 13.392 -11.934 9.456 1.00 77.31 168 ASP A O 1
ATOM 1275 N N . GLN A 1 169 ? 12.178 -12.623 11.231 1.00 67.44 169 GLN A N 1
ATOM 1276 C CA . GLN A 1 169 ? 12.902 -11.856 12.258 1.00 67.44 169 GLN A CA 1
ATOM 1277 C C . GLN A 1 169 ? 14.398 -12.212 12.305 1.00 67.44 169 GLN A C 1
ATOM 1279 O O . GLN A 1 169 ? 15.236 -11.347 12.553 1.00 67.44 169 GLN A O 1
ATOM 1284 N N . GLY A 1 170 ? 14.768 -13.455 11.967 1.00 62.22 170 GLY A N 1
ATOM 1285 C CA . GLY A 1 170 ? 16.172 -13.872 11.878 1.00 62.22 170 GLY A CA 1
ATOM 1286 C C . GLY A 1 170 ? 16.940 -13.192 10.738 1.00 62.22 170 GLY A C 1
ATOM 1287 O O . GLY A 1 170 ? 18.165 -13.120 10.775 1.00 62.22 170 GLY A O 1
ATOM 1288 N N . LYS A 1 171 ? 16.226 -12.649 9.744 1.00 59.81 171 LYS A N 1
ATOM 1289 C CA . LYS A 1 171 ? 16.775 -11.930 8.582 1.00 59.81 171 LYS A CA 1
ATOM 1290 C C . LYS A 1 171 ? 16.497 -10.424 8.628 1.00 59.81 171 LYS A C 1
ATOM 1292 O O . LYS A 1 171 ? 16.718 -9.714 7.641 1.00 59.81 171 LYS A O 1
ATOM 1297 N N . GLU A 1 172 ? 16.003 -9.913 9.756 1.00 56.91 172 GLU A N 1
ATOM 1298 C CA . GLU A 1 172 ? 15.713 -8.490 9.943 1.00 56.91 172 GLU A CA 1
ATOM 1299 C C . GLU A 1 172 ? 16.999 -7.652 9.914 1.00 56.91 172 GLU A C 1
ATOM 1301 O O . GLU A 1 172 ? 17.038 -6.613 9.249 1.00 56.91 172 GLU A O 1
ATOM 1306 N N . ALA A 1 173 ? 18.070 -8.173 10.527 1.00 56.91 173 ALA A N 1
ATOM 1307 C CA . ALA A 1 173 ? 19.381 -7.530 10.618 1.00 56.91 173 ALA A CA 1
ATOM 1308 C C . ALA A 1 173 ? 20.097 -7.366 9.261 1.00 56.91 173 ALA A C 1
ATOM 1310 O O . ALA A 1 173 ? 20.937 -6.478 9.109 1.00 56.91 173 ALA A O 1
ATOM 1311 N N . GLU A 1 174 ? 19.763 -8.179 8.255 1.00 66.75 174 GLU A N 1
ATOM 1312 C CA . GLU A 1 174 ? 20.363 -8.076 6.924 1.00 66.75 174 GLU A CA 1
ATOM 1313 C C . GLU A 1 174 ? 19.661 -6.997 6.089 1.00 66.75 174 GLU A C 1
ATOM 1315 O O . GLU A 1 174 ? 18.492 -7.111 5.702 1.00 66.75 174 GLU A O 1
ATOM 1320 N N . LEU A 1 175 ? 20.388 -5.922 5.780 1.00 71.38 175 LEU A N 1
ATOM 1321 C CA . LEU A 1 175 ? 19.928 -4.875 4.871 1.00 71.38 175 LEU A CA 1
ATOM 1322 C C . LEU A 1 175 ? 19.787 -5.436 3.447 1.00 71.38 175 LEU A C 1
ATOM 1324 O O . LEU A 1 175 ? 20.782 -5.708 2.782 1.00 71.38 175 LEU A O 1
ATOM 1328 N N . GLY A 1 176 ? 18.553 -5.543 2.950 1.00 76.94 176 GLY A N 1
ATOM 1329 C CA . GLY A 1 176 ? 18.275 -5.904 1.556 1.00 76.94 176 GLY A CA 1
ATOM 1330 C C . GLY A 1 176 ? 17.191 -6.971 1.372 1.00 76.94 176 GLY A C 1
ATOM 1331 O O . GLY A 1 176 ? 16.557 -7.395 2.341 1.00 76.94 176 GLY A O 1
ATOM 1332 N N . PRO A 1 177 ? 16.918 -7.359 0.111 1.00 83.25 177 PRO A N 1
ATOM 1333 C CA . PRO A 1 177 ? 16.002 -8.445 -0.215 1.00 83.25 177 PRO A CA 1
ATOM 1334 C C . PRO A 1 177 ? 16.645 -9.815 0.034 1.00 83.25 177 PRO A C 1
ATOM 1336 O O . PRO A 1 177 ? 17.840 -9.997 -0.176 1.00 83.25 177 PRO A O 1
ATOM 1339 N N . VAL A 1 178 ? 15.822 -10.804 0.383 1.00 87.00 178 VAL A N 1
ATOM 1340 C CA . VAL A 1 178 ? 16.237 -12.212 0.452 1.00 87.00 178 VAL A CA 1
ATOM 1341 C C . VAL A 1 178 ? 15.816 -12.865 -0.855 1.00 87.00 178 VAL A C 1
ATOM 1343 O O . VAL A 1 178 ? 14.631 -13.104 -1.055 1.00 87.00 178 VAL A O 1
ATOM 1346 N N . LEU A 1 179 ? 16.746 -13.094 -1.780 1.00 86.06 179 LEU A N 1
ATOM 1347 C CA . LEU A 1 179 ? 16.394 -13.541 -3.130 1.00 86.06 179 LEU A CA 1
ATOM 1348 C C . LEU A 1 179 ? 15.662 -14.887 -3.119 1.00 86.06 179 LEU A C 1
ATOM 1350 O O . LEU A 1 179 ? 16.108 -15.862 -2.513 1.00 86.06 179 LEU A O 1
ATOM 1354 N N . ASN A 1 180 ? 14.551 -14.942 -3.850 1.00 86.38 180 ASN A N 1
ATOM 1355 C CA . ASN A 1 180 ? 13.805 -16.172 -4.039 1.00 86.38 180 ASN A CA 1
ATOM 1356 C C . ASN A 1 180 ? 14.521 -17.081 -5.045 1.00 86.38 180 ASN A C 1
ATOM 1358 O O . ASN A 1 180 ? 14.662 -16.734 -6.217 1.00 86.38 180 ASN A O 1
ATOM 1362 N N . LYS A 1 181 ? 14.912 -18.280 -4.606 1.00 84.62 181 LYS A N 1
ATOM 1363 C CA . LYS A 1 181 ? 15.646 -19.251 -5.440 1.00 84.62 181 LYS A CA 1
ATOM 1364 C C . LYS A 1 181 ? 14.858 -19.733 -6.660 1.00 84.62 181 LYS A C 1
ATOM 1366 O O . LYS A 1 181 ? 15.454 -20.112 -7.657 1.00 84.62 181 LYS A O 1
ATOM 1371 N N . THR A 1 182 ? 13.528 -19.728 -6.582 1.00 83.38 182 THR A N 1
ATOM 1372 C CA . THR A 1 182 ? 12.655 -20.204 -7.665 1.00 83.38 182 THR A CA 1
ATOM 1373 C C . THR A 1 182 ? 12.360 -19.140 -8.725 1.00 83.38 182 THR A C 1
ATOM 1375 O O . THR A 1 182 ? 11.687 -19.442 -9.705 1.00 83.38 182 THR A O 1
ATOM 1378 N N . GLY A 1 183 ? 12.812 -17.894 -8.535 1.00 82.56 183 GLY A N 1
ATOM 1379 C CA . GLY A 1 183 ? 12.569 -16.789 -9.470 1.00 82.56 183 GLY A CA 1
ATOM 1380 C C . GLY A 1 183 ? 11.105 -16.341 -9.564 1.00 82.56 183 GLY A C 1
ATOM 1381 O O . GLY A 1 183 ? 10.761 -15.534 -10.423 1.00 82.56 183 GLY A O 1
ATOM 1382 N N . THR A 1 184 ? 10.218 -16.833 -8.692 1.00 86.25 184 THR A N 1
ATOM 1383 C CA . THR A 1 184 ? 8.776 -16.546 -8.771 1.00 86.25 184 THR A CA 1
ATOM 1384 C C . THR A 1 184 ? 8.414 -15.191 -8.175 1.00 86.25 184 THR A C 1
ATOM 1386 O O . THR A 1 184 ? 7.342 -14.668 -8.465 1.00 86.25 184 THR A O 1
ATOM 1389 N N . ARG A 1 185 ? 9.285 -14.628 -7.331 1.00 88.44 185 ARG A N 1
ATOM 1390 C CA . ARG A 1 185 ? 9.129 -13.321 -6.675 1.00 88.44 185 ARG A CA 1
ATOM 1391 C C . ARG A 1 185 ? 10.488 -12.682 -6.402 1.00 88.44 185 ARG A C 1
ATOM 1393 O O . ARG A 1 185 ? 11.511 -13.354 -6.434 1.00 88.44 185 ARG A O 1
ATOM 1400 N N . CYS A 1 186 ? 10.504 -11.386 -6.096 1.00 83.69 186 CYS A N 1
ATOM 1401 C CA . CYS A 1 186 ? 11.754 -10.650 -5.877 1.00 83.69 186 CYS A CA 1
ATOM 1402 C C . CYS A 1 186 ? 12.399 -10.898 -4.503 1.00 83.69 186 CYS A C 1
ATOM 1404 O O . CYS A 1 186 ? 13.611 -10.747 -4.377 1.00 83.69 186 CYS A O 1
ATOM 1406 N N . SER A 1 187 ? 11.611 -11.222 -3.470 1.00 89.06 187 SER A N 1
ATOM 1407 C CA . SER A 1 187 ? 12.120 -11.400 -2.105 1.00 89.06 187 SER A CA 1
ATOM 1408 C C . SER A 1 187 ? 11.271 -12.370 -1.276 1.00 89.06 187 SER A C 1
ATOM 1410 O O . SER A 1 187 ? 10.041 -12.340 -1.342 1.00 89.06 187 SER A O 1
ATOM 1412 N N . ASP A 1 188 ? 11.947 -13.172 -0.457 1.00 88.69 188 ASP A N 1
ATOM 1413 C CA . ASP A 1 188 ? 11.411 -14.090 0.555 1.00 88.69 188 ASP A CA 1
ATOM 1414 C C . ASP A 1 188 ? 11.404 -13.478 1.959 1.00 88.69 188 ASP A C 1
ATOM 1416 O O . ASP A 1 188 ? 10.998 -14.138 2.907 1.00 88.69 188 ASP A O 1
ATOM 1420 N N . LYS A 1 189 ? 11.848 -12.223 2.104 1.00 88.75 189 LYS A N 1
ATOM 1421 C CA . LYS A 1 189 ? 12.048 -11.584 3.414 1.00 88.75 189 LYS A CA 1
ATOM 1422 C C . LYS A 1 189 ? 10.754 -11.404 4.216 1.00 88.75 189 LYS A C 1
ATOM 1424 O O . LYS A 1 189 ? 10.791 -11.448 5.438 1.00 88.75 189 LYS A O 1
ATOM 1429 N N . GLY A 1 190 ? 9.636 -11.190 3.530 1.00 89.38 190 GLY A N 1
ATOM 1430 C CA . GLY A 1 190 ? 8.396 -10.722 4.143 1.00 89.38 190 GLY A CA 1
ATOM 1431 C C . GLY A 1 190 ? 8.365 -9.206 4.338 1.00 89.38 190 GLY A C 1
ATOM 1432 O O . GLY A 1 190 ? 9.321 -8.517 3.970 1.00 89.38 190 GLY A O 1
ATOM 1433 N N . PHE A 1 191 ? 7.255 -8.668 4.853 1.00 88.62 191 PHE A N 1
ATOM 1434 C CA . PHE A 1 191 ? 7.101 -7.213 5.015 1.00 88.62 191 PHE A CA 1
ATOM 1435 C C . PHE A 1 191 ? 6.382 -6.760 6.293 1.00 88.62 191 PHE A C 1
ATOM 1437 O O . PHE A 1 191 ? 6.366 -5.560 6.551 1.00 88.62 191 PHE A O 1
ATOM 1444 N N . LEU A 1 192 ? 5.816 -7.663 7.100 1.00 90.00 192 LEU A N 1
ATOM 1445 C CA . LEU A 1 192 ? 5.138 -7.322 8.352 1.00 90.00 192 LEU A CA 1
ATOM 1446 C C . LEU A 1 192 ? 5.595 -8.213 9.510 1.00 90.00 192 LEU A C 1
ATOM 1448 O O . LEU A 1 192 ? 5.655 -9.429 9.343 1.00 90.00 192 LEU A O 1
ATOM 1452 N N . PRO A 1 193 ? 5.839 -7.653 10.705 1.00 89.12 193 PRO A N 1
ATOM 1453 C CA . PRO A 1 193 ? 6.156 -8.427 11.903 1.00 89.12 193 PRO A CA 1
ATOM 1454 C C . PRO A 1 193 ? 4.876 -9.020 12.526 1.00 89.12 193 PRO A C 1
ATOM 1456 O O . PRO A 1 193 ? 4.525 -8.740 13.671 1.00 89.12 193 PRO A O 1
ATOM 1459 N N . MET A 1 194 ? 4.125 -9.795 11.742 1.00 89.69 194 MET A N 1
ATOM 1460 C CA . MET A 1 194 ? 2.952 -10.555 12.184 1.00 89.69 194 MET A CA 1
ATOM 1461 C C . MET A 1 194 ? 2.715 -11.751 11.267 1.00 89.69 194 MET A C 1
ATOM 1463 O O . MET A 1 194 ? 3.118 -11.737 10.101 1.00 89.69 194 MET A O 1
ATOM 1467 N N . SER A 1 195 ? 2.012 -12.760 11.776 1.00 91.44 195 SER A N 1
ATOM 1468 C CA . SER A 1 195 ? 1.654 -13.923 10.973 1.00 91.44 195 SER A CA 1
ATOM 1469 C C . SER A 1 195 ? 0.650 -13.558 9.873 1.00 91.44 195 SER A C 1
ATOM 1471 O O . SER A 1 195 ? -0.089 -12.569 9.953 1.00 91.44 195 SER A O 1
ATOM 1473 N N . LEU A 1 196 ? 0.566 -14.399 8.837 1.00 91.50 196 LEU A N 1
ATOM 1474 C CA . LEU A 1 196 ? -0.498 -14.273 7.836 1.00 91.50 196 LEU A CA 1
ATOM 1475 C C . LEU A 1 196 ? -1.894 -14.379 8.479 1.00 91.50 196 LEU A C 1
ATOM 1477 O O . LEU A 1 196 ? -2.810 -13.689 8.044 1.00 91.50 196 LEU A O 1
ATOM 1481 N N . ALA A 1 197 ? -2.059 -15.216 9.507 1.00 91.12 197 ALA A N 1
ATOM 1482 C CA . ALA A 1 197 ? -3.338 -15.390 10.190 1.00 91.12 197 ALA A CA 1
ATOM 1483 C C . ALA A 1 197 ? -3.782 -14.099 10.895 1.00 91.12 197 ALA A C 1
ATOM 1485 O O . ALA A 1 197 ? -4.917 -13.663 10.707 1.00 91.12 197 ALA A O 1
ATOM 1486 N N . ASP A 1 198 ? -2.873 -13.451 11.623 1.00 90.88 198 ASP A N 1
ATOM 1487 C CA . ASP A 1 198 ? -3.137 -12.186 12.317 1.00 90.88 198 ASP A CA 1
ATOM 1488 C C . ASP A 1 198 ? -3.474 -11.065 11.334 1.00 90.88 198 ASP A C 1
ATOM 1490 O O . ASP A 1 198 ? -4.424 -10.307 11.534 1.00 90.88 198 ASP A O 1
ATOM 1494 N N . TYR A 1 199 ? -2.742 -11.002 10.220 1.00 91.81 199 TYR A N 1
ATOM 1495 C CA . TYR A 1 199 ? -3.013 -10.054 9.147 1.00 91.81 199 TYR A CA 1
ATOM 1496 C C . TYR A 1 199 ? -4.414 -10.240 8.545 1.00 91.81 199 TYR A C 1
ATOM 1498 O O . TYR A 1 199 ? -5.143 -9.265 8.356 1.00 91.81 199 TYR A O 1
ATOM 1506 N N . LEU A 1 200 ? -4.820 -11.486 8.275 1.00 91.12 200 LEU A N 1
ATOM 1507 C CA . LEU A 1 200 ? -6.158 -11.791 7.760 1.00 91.12 200 LEU A CA 1
ATOM 1508 C C . LEU A 1 200 ? -7.255 -11.441 8.774 1.00 91.12 200 LEU A C 1
ATOM 1510 O O . LEU A 1 200 ? -8.280 -10.885 8.382 1.00 91.12 200 LEU A O 1
ATOM 1514 N N . GLN A 1 201 ? -7.036 -11.709 10.063 1.00 89.75 201 GLN A N 1
ATOM 1515 C CA . GLN A 1 201 ? -7.980 -11.340 11.122 1.00 89.75 201 GLN A CA 1
ATOM 1516 C C . GLN A 1 201 ? -8.125 -9.821 11.251 1.00 89.75 201 GLN A C 1
ATOM 1518 O O . GLN A 1 201 ? -9.246 -9.312 11.326 1.00 89.75 201 GLN A O 1
ATOM 1523 N N . LEU A 1 202 ? -7.009 -9.084 11.214 1.00 90.25 202 LEU A N 1
ATOM 1524 C CA . LEU A 1 202 ? -7.016 -7.624 11.218 1.00 90.25 202 LEU A CA 1
ATOM 1525 C C . LEU A 1 202 ? -7.771 -7.074 10.002 1.00 90.25 202 LEU A C 1
ATOM 1527 O O . LEU A 1 202 ? -8.576 -6.153 10.154 1.00 90.25 202 LEU A O 1
ATOM 1531 N N . LEU A 1 203 ? -7.546 -7.635 8.809 1.00 89.69 203 LEU A N 1
ATOM 1532 C CA . LEU A 1 203 ? -8.246 -7.238 7.585 1.00 89.69 203 LEU A CA 1
ATOM 1533 C C . LEU A 1 203 ? -9.749 -7.518 7.646 1.00 89.69 203 LEU A C 1
ATOM 1535 O O . LEU A 1 203 ? -10.527 -6.627 7.307 1.00 89.69 203 LEU A O 1
ATOM 1539 N N . ASP A 1 204 ? -10.167 -8.715 8.070 1.00 87.69 204 ASP A N 1
ATOM 1540 C CA . ASP A 1 204 ? -11.587 -9.084 8.177 1.00 87.69 204 ASP A CA 1
ATOM 1541 C C . ASP A 1 204 ? -12.306 -8.162 9.164 1.00 87.69 204 ASP A C 1
ATOM 1543 O O . ASP A 1 204 ? -13.315 -7.537 8.827 1.00 87.69 204 ASP A O 1
ATOM 1547 N N . TRP A 1 205 ? -11.735 -7.982 10.357 1.00 87.69 205 TRP A N 1
ATOM 1548 C CA . TRP A 1 205 ? -12.286 -7.065 11.347 1.00 87.69 205 TRP A CA 1
ATOM 1549 C C . TRP A 1 205 ? -12.338 -5.626 10.823 1.00 87.69 205 TRP A C 1
ATOM 1551 O O . TRP A 1 205 ? -13.384 -4.982 10.907 1.00 87.69 205 TRP A O 1
ATOM 1561 N N . THR A 1 206 ? -11.264 -5.132 10.201 1.00 88.12 206 THR A N 1
ATOM 1562 C CA . THR A 1 206 ? -11.229 -3.785 9.609 1.00 88.12 206 THR A CA 1
ATOM 1563 C C . THR A 1 206 ? -12.293 -3.631 8.516 1.00 88.12 206 THR A C 1
ATOM 1565 O O . THR A 1 206 ? -13.000 -2.623 8.470 1.00 88.12 206 THR A O 1
ATOM 1568 N N . GLY A 1 207 ? -12.470 -4.640 7.660 1.00 83.88 207 GLY A N 1
ATOM 1569 C CA . GLY A 1 207 ? -13.512 -4.676 6.635 1.00 83.88 207 GLY A CA 1
ATOM 1570 C C . GLY A 1 207 ? -14.915 -4.559 7.229 1.00 83.88 207 GLY A C 1
ATOM 1571 O O . GLY A 1 207 ? -15.712 -3.743 6.758 1.00 83.88 207 GLY A O 1
ATOM 1572 N N . ARG A 1 208 ? -15.192 -5.295 8.313 1.00 81.94 208 ARG A N 1
ATOM 1573 C CA . ARG A 1 208 ? -16.469 -5.234 9.046 1.00 81.94 208 ARG A CA 1
ATOM 1574 C C . ARG A 1 208 ? -16.707 -3.874 9.692 1.00 81.94 208 ARG A C 1
ATOM 1576 O O . ARG A 1 208 ? -17.809 -3.345 9.583 1.00 81.94 208 ARG A O 1
ATOM 1583 N N . GLN A 1 209 ? -15.679 -3.276 10.295 1.00 81.12 209 GLN A N 1
ATOM 1584 C CA . GLN A 1 209 ? -15.775 -1.948 10.912 1.00 81.12 209 GLN A CA 1
ATOM 1585 C C . GLN A 1 209 ? -16.083 -0.839 9.897 1.00 81.12 209 GLN A C 1
ATOM 1587 O O . GLN A 1 209 ? -16.727 0.154 10.238 1.00 81.12 209 GLN A O 1
ATOM 1592 N N . LEU A 1 210 ? -15.637 -1.001 8.648 1.00 76.00 210 LEU A N 1
ATOM 1593 C CA . LEU A 1 210 ? -15.852 -0.034 7.568 1.00 76.00 210 LEU A CA 1
ATOM 1594 C C . LEU A 1 210 ? -17.136 -0.287 6.756 1.00 76.00 210 LEU A C 1
ATOM 1596 O O . LEU A 1 210 ? -17.561 0.591 5.988 1.00 76.00 210 LEU A O 1
ATOM 1600 N N . ALA A 1 211 ? -17.744 -1.469 6.870 1.00 72.38 211 ALA A N 1
ATOM 1601 C CA . ALA A 1 211 ? -19.013 -1.797 6.230 1.00 72.38 211 ALA A CA 1
ATOM 1602 C C . ALA A 1 211 ? -20.187 -1.075 6.922 1.00 72.38 211 ALA A C 1
ATOM 1604 O O . ALA A 1 211 ? -20.162 -0.803 8.120 1.00 72.38 211 ALA A O 1
ATOM 1605 N N . LYS A 1 212 ? -21.243 -0.735 6.167 1.00 59.41 212 LYS A N 1
ATOM 1606 C CA . LYS A 1 212 ? -22.469 -0.157 6.746 1.00 59.41 212 LYS A CA 1
ATOM 1607 C C . LYS A 1 212 ? -23.197 -1.258 7.535 1.00 59.41 212 LYS A C 1
ATOM 1609 O O . LYS A 1 212 ? -23.797 -2.128 6.915 1.00 59.41 212 LYS A O 1
ATOM 1614 N N . GLY A 1 213 ? -23.133 -1.248 8.869 1.00 63.94 213 GLY A N 1
ATOM 1615 C CA . GLY A 1 213 ? -23.762 -2.278 9.707 1.00 63.94 213 GLY A CA 1
ATOM 1616 C C . GLY A 1 213 ? -23.277 -2.305 11.162 1.00 63.94 213 GLY A C 1
ATOM 1617 O O . GLY A 1 213 ? -22.746 -1.315 11.668 1.00 63.94 213 GLY A O 1
ATOM 1618 N N . LYS A 1 214 ? -23.488 -3.445 11.843 1.00 54.97 214 LYS A N 1
ATOM 1619 C CA . LYS A 1 214 ? -23.052 -3.674 13.231 1.00 54.97 214 LYS A CA 1
ATOM 1620 C C . LYS A 1 214 ? -21.526 -3.625 13.312 1.00 54.97 214 LYS A C 1
ATOM 1622 O O . LYS A 1 214 ? -20.853 -4.514 12.797 1.00 54.97 214 LYS A O 1
ATOM 1627 N N . LYS A 1 215 ? -21.008 -2.612 14.009 1.00 62.12 215 LYS A N 1
ATOM 1628 C CA . LYS A 1 215 ? -19.610 -2.562 14.444 1.00 62.12 215 LYS A CA 1
ATOM 1629 C C . LYS A 1 215 ? -19.351 -3.795 15.318 1.00 62.12 215 LYS A C 1
ATOM 1631 O O . LYS A 1 215 ? -20.056 -4.006 16.304 1.00 62.12 215 LYS A O 1
ATOM 1636 N N . GLY A 1 216 ? -18.422 -4.645 14.902 1.00 61.53 216 GLY A N 1
ATOM 1637 C CA . GLY A 1 216 ? -18.053 -5.849 15.638 1.00 61.53 216 GLY A CA 1
ATOM 1638 C C . GLY A 1 216 ? -17.219 -5.503 16.870 1.00 61.53 216 GLY A C 1
ATOM 1639 O O . GLY A 1 216 ? -16.492 -4.506 16.880 1.00 61.53 216 GLY A O 1
ATOM 1640 N N . ARG A 1 217 ? -17.300 -6.343 17.909 1.00 66.31 217 ARG A N 1
ATOM 1641 C CA . ARG A 1 217 ? -16.341 -6.302 19.021 1.00 66.31 217 ARG A CA 1
ATOM 1642 C C . ARG A 1 217 ? -14.943 -6.596 18.470 1.00 66.31 217 ARG A C 1
ATOM 1644 O O . ARG A 1 217 ? -14.814 -7.392 17.537 1.00 66.31 217 ARG A O 1
ATOM 1651 N N . ILE A 1 218 ? -13.916 -5.945 19.013 1.00 68.62 218 ILE A N 1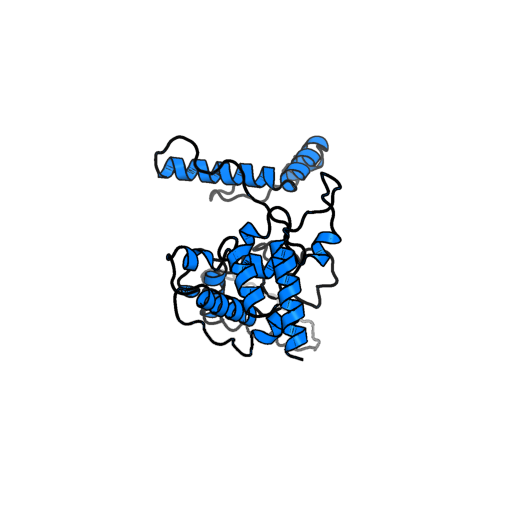
ATOM 1652 C CA . ILE A 1 218 ? -12.533 -6.321 18.715 1.00 68.62 218 ILE A CA 1
ATOM 1653 C C . ILE A 1 218 ? -12.312 -7.789 19.104 1.00 68.62 218 ILE A C 1
ATOM 1655 O O . ILE A 1 218 ? -12.840 -8.258 20.116 1.00 68.62 218 ILE A O 1
ATOM 1659 N N . SER A 1 219 ? -11.616 -8.525 18.238 1.00 70.00 219 SER A N 1
ATOM 1660 C CA . SER A 1 219 ? -11.142 -9.870 18.557 1.00 70.00 219 SER A CA 1
ATOM 1661 C C . SER A 1 219 ? -9.971 -9.741 19.523 1.00 70.00 219 SER A C 1
ATOM 1663 O O . SER A 1 219 ? -9.121 -8.874 19.312 1.00 70.00 219 SER A O 1
ATOM 1665 N N . ASP A 1 220 ? -9.881 -10.614 20.525 1.00 74.94 220 ASP A N 1
ATOM 1666 C CA . ASP A 1 220 ? -8.813 -10.570 21.538 1.00 74.94 220 ASP A CA 1
ATOM 1667 C C . ASP A 1 220 ? -7.403 -10.693 20.913 1.00 74.94 220 ASP A C 1
ATOM 1669 O O . ASP A 1 220 ? -6.411 -10.268 21.494 1.00 74.94 220 ASP A O 1
ATOM 1673 N N . SER A 1 221 ? -7.318 -11.209 19.683 1.00 75.69 221 SER A N 1
ATOM 1674 C CA . SER A 1 221 ? -6.102 -11.323 18.870 1.00 75.69 221 SER A CA 1
ATOM 1675 C C . SER A 1 221 ? -5.639 -10.023 18.196 1.00 75.69 221 SER A C 1
ATOM 1677 O O . SER A 1 221 ? -4.469 -9.896 17.847 1.00 75.69 221 SER A O 1
ATOM 1679 N N . ILE A 1 222 ? -6.529 -9.046 18.000 1.00 81.50 222 ILE A N 1
ATOM 1680 C CA . ILE A 1 222 ? -6.226 -7.797 17.277 1.00 81.50 222 ILE A CA 1
ATOM 1681 C C . ILE A 1 222 ? -5.708 -6.719 18.229 1.00 81.50 222 ILE A C 1
ATOM 1683 O O . ILE A 1 222 ? -4.870 -5.900 17.850 1.00 81.50 222 ILE A O 1
ATOM 1687 N N . GLU A 1 223 ? -6.179 -6.736 19.473 1.00 84.62 223 GLU A N 1
ATOM 1688 C CA . GLU A 1 223 ? -5.799 -5.774 20.507 1.00 84.62 223 GLU A CA 1
ATOM 1689 C C . GLU A 1 223 ? -4.265 -5.683 20.699 1.00 84.62 223 GLU A C 1
ATOM 1691 O O . GLU A 1 223 ? -3.734 -4.572 20.614 1.00 84.62 223 GLU A O 1
ATOM 1696 N N . PRO A 1 224 ? -3.500 -6.795 20.805 1.00 87.50 224 PRO A N 1
ATOM 1697 C CA . PRO A 1 224 ? -2.038 -6.733 20.903 1.00 87.50 224 PRO A CA 1
ATOM 1698 C C . PRO A 1 224 ? -1.367 -6.065 19.695 1.00 87.50 224 PRO A C 1
ATOM 1700 O O . PRO A 1 224 ? -0.349 -5.385 19.835 1.00 87.50 224 PRO A O 1
ATOM 1703 N N . ILE A 1 225 ? -1.939 -6.230 18.497 1.00 87.94 225 ILE A N 1
ATOM 1704 C CA . ILE A 1 225 ? -1.418 -5.619 17.269 1.00 87.94 225 ILE A CA 1
ATOM 1705 C C . ILE A 1 225 ? -1.601 -4.103 17.335 1.00 87.94 225 ILE A C 1
ATOM 1707 O O . ILE A 1 225 ? -0.653 -3.363 17.080 1.00 87.94 225 ILE A O 1
ATOM 1711 N N . LEU A 1 226 ? -2.788 -3.623 17.717 1.00 88.00 226 LEU A N 1
ATOM 1712 C CA . LEU A 1 226 ? -3.048 -2.185 17.840 1.00 88.00 226 LEU A CA 1
ATOM 1713 C C . LEU A 1 226 ? -2.187 -1.542 18.932 1.00 88.00 226 LEU A C 1
ATOM 1715 O O . LEU A 1 226 ? -1.616 -0.472 18.712 1.00 88.00 226 LEU A O 1
ATOM 1719 N N . GLN A 1 227 ? -2.011 -2.229 20.064 1.00 87.62 227 GLN A N 1
ATOM 1720 C CA . GLN A 1 227 ? -1.119 -1.791 21.139 1.00 87.62 227 GLN A CA 1
ATOM 1721 C C . GLN A 1 227 ? 0.321 -1.629 20.652 1.00 87.62 227 GLN A C 1
ATOM 1723 O O . GLN A 1 227 ? 0.924 -0.577 20.875 1.00 87.62 227 GLN A O 1
ATOM 1728 N N . ARG A 1 228 ? 0.843 -2.617 19.914 1.00 89.06 228 ARG A N 1
ATOM 1729 C CA . ARG A 1 228 ? 2.183 -2.574 19.311 1.00 89.06 228 ARG A CA 1
ATOM 1730 C C . ARG A 1 228 ? 2.336 -1.429 18.310 1.00 89.06 228 ARG A C 1
ATOM 1732 O O . ARG A 1 228 ? 3.367 -0.764 18.283 1.00 89.06 228 ARG A O 1
ATOM 1739 N N . LEU A 1 229 ? 1.290 -1.152 17.537 1.00 87.62 229 LEU A N 1
ATOM 1740 C CA . LEU A 1 229 ? 1.224 -0.010 16.624 1.00 87.62 229 LEU A CA 1
ATOM 1741 C C . LEU A 1 229 ? 0.992 1.323 17.334 1.00 87.62 229 LEU A C 1
ATOM 1743 O O . LEU A 1 229 ? 0.900 2.345 16.666 1.00 87.62 229 LEU A O 1
ATOM 1747 N N . GLN A 1 230 ? 0.877 1.334 18.661 1.00 88.50 230 GLN A N 1
ATOM 1748 C CA . GLN A 1 230 ? 0.537 2.510 19.454 1.00 88.50 230 GLN A CA 1
ATOM 1749 C C . GLN A 1 230 ? -0.785 3.172 19.039 1.00 88.50 230 GLN A C 1
ATOM 1751 O O . GLN A 1 230 ? -1.060 4.290 19.460 1.00 88.50 230 GLN A O 1
ATOM 1756 N N . LEU A 1 231 ? -1.676 2.448 18.363 1.00 89.12 231 LEU A N 1
ATOM 1757 C CA . LEU A 1 231 ? -3.014 2.904 17.991 1.00 89.12 231 LEU A CA 1
ATOM 1758 C C . LEU A 1 231 ? -4.065 2.308 18.931 1.00 89.12 231 LEU A C 1
ATOM 1760 O O . LEU A 1 231 ? -3.797 1.344 19.646 1.00 89.12 231 LEU A O 1
ATOM 1764 N N . ASP A 1 232 ? -5.241 2.919 18.975 1.00 88.25 232 ASP A N 1
ATOM 1765 C CA . ASP A 1 232 ? -6.450 2.307 19.519 1.00 88.25 232 ASP A CA 1
ATOM 1766 C C . ASP A 1 232 ? -7.425 1.984 18.371 1.00 88.25 232 ASP A C 1
ATOM 1768 O O . ASP A 1 232 ? -7.144 2.247 17.196 1.00 88.25 232 ASP A O 1
ATOM 1772 N N . GLN A 1 233 ? -8.569 1.376 18.686 1.00 86.94 233 GLN A N 1
ATOM 1773 C CA . GLN A 1 233 ? -9.541 0.941 17.679 1.00 86.94 233 GLN A CA 1
ATOM 1774 C C . GLN A 1 233 ? -10.031 2.090 16.787 1.00 86.94 233 GLN A C 1
ATOM 1776 O O . GLN A 1 233 ? -10.121 1.938 15.565 1.00 86.94 233 GLN A O 1
ATOM 1781 N N . GLU A 1 234 ? -10.391 3.220 17.388 1.00 87.69 234 GLU A N 1
ATOM 1782 C CA . GLU A 1 234 ? -10.932 4.367 16.660 1.00 87.69 234 GLU A CA 1
ATOM 1783 C C . GLU A 1 234 ? -9.837 5.076 15.855 1.00 87.69 234 GLU A C 1
ATOM 1785 O O . GLU A 1 234 ? -10.048 5.355 14.673 1.00 87.69 234 GLU A O 1
ATOM 1790 N N . GLY A 1 235 ? -8.641 5.238 16.426 1.00 90.00 235 GLY A N 1
ATOM 1791 C CA . GLY A 1 235 ? -7.461 5.741 15.733 1.00 90.00 235 GLY A CA 1
ATOM 1792 C C . GLY A 1 235 ? -7.095 4.908 14.506 1.00 90.00 235 GLY A C 1
ATOM 1793 O O . GLY A 1 235 ? -6.871 5.457 13.426 1.00 90.00 235 GLY A O 1
ATOM 1794 N N . TRP A 1 236 ? -7.106 3.578 14.635 1.00 91.00 236 TRP A N 1
ATOM 1795 C CA . TRP A 1 236 ? -6.879 2.659 13.519 1.00 91.00 236 TRP A CA 1
ATOM 1796 C C . TRP A 1 236 ? -7.948 2.791 12.429 1.00 91.00 236 TRP A C 1
ATOM 1798 O O . TRP A 1 236 ? -7.622 2.950 11.250 1.00 91.00 236 TRP A O 1
ATOM 1808 N N . CYS A 1 237 ? -9.230 2.752 12.805 1.00 88.44 237 CYS A N 1
ATOM 1809 C CA . CYS A 1 237 ? -10.329 2.841 11.843 1.00 88.44 237 CYS A CA 1
ATOM 1810 C C . CYS A 1 237 ? -10.288 4.161 11.063 1.00 88.44 237 CYS A C 1
ATOM 1812 O O . CYS A 1 237 ? -10.464 4.159 9.840 1.00 88.44 237 CYS A O 1
ATOM 1814 N N . ASP A 1 238 ? -10.019 5.273 11.748 1.00 88.50 238 ASP A N 1
ATOM 1815 C CA . ASP A 1 238 ? -9.861 6.577 11.117 1.00 88.50 238 ASP A CA 1
ATOM 1816 C C . ASP A 1 238 ? -8.659 6.580 10.154 1.00 88.50 238 ASP A C 1
ATOM 1818 O O . ASP A 1 238 ? -8.806 6.925 8.973 1.00 88.50 238 ASP A O 1
ATOM 1822 N N . LEU A 1 239 ? -7.490 6.118 10.615 1.00 89.62 239 LEU A N 1
ATOM 1823 C CA . LEU A 1 239 ? -6.265 6.052 9.817 1.00 89.62 239 LEU A CA 1
ATOM 1824 C C . LEU A 1 239 ? -6.492 5.296 8.502 1.00 89.62 239 LEU A C 1
ATOM 1826 O O . LEU A 1 239 ? -6.157 5.791 7.424 1.00 89.62 239 LEU A O 1
ATOM 1830 N N . VAL A 1 240 ? -7.117 4.123 8.577 1.00 89.00 240 VAL A N 1
ATOM 1831 C CA . VAL A 1 240 ? -7.425 3.261 7.430 1.00 89.00 240 VAL A CA 1
ATOM 1832 C C . VAL A 1 240 ? -8.468 3.902 6.503 1.00 89.00 240 VAL A C 1
ATOM 1834 O O . VAL A 1 240 ? -8.304 3.881 5.273 1.00 89.00 240 VAL A O 1
ATOM 1837 N N . ALA A 1 241 ? -9.531 4.497 7.053 1.00 85.19 241 ALA A N 1
ATOM 1838 C CA . ALA A 1 241 ? -10.605 5.130 6.282 1.00 85.19 241 ALA A CA 1
ATOM 1839 C C . ALA A 1 241 ? -10.138 6.396 5.542 1.00 85.19 241 ALA A C 1
ATOM 1841 O O . ALA A 1 241 ? -10.578 6.682 4.416 1.00 85.19 241 ALA A O 1
ATOM 1842 N N . HIS A 1 242 ? -9.226 7.146 6.159 1.00 86.81 242 HIS A N 1
ATOM 1843 C CA . HIS A 1 242 ? -8.789 8.459 5.700 1.00 86.81 242 HIS A CA 1
ATOM 1844 C C . HIS A 1 242 ? -7.339 8.503 5.208 1.00 86.81 242 HIS A C 1
ATOM 1846 O O . HIS A 1 242 ? -6.883 9.577 4.814 1.00 86.81 242 HIS A O 1
ATOM 1852 N N . PHE A 1 243 ? -6.655 7.358 5.094 1.00 88.38 243 PHE A N 1
ATOM 1853 C CA . PHE A 1 243 ? -5.249 7.245 4.680 1.00 88.38 243 PHE A CA 1
ATOM 1854 C C . PHE A 1 243 ? -4.881 8.141 3.489 1.00 88.38 243 PHE A C 1
ATOM 1856 O O . PHE A 1 243 ? -3.981 8.972 3.568 1.00 88.38 243 PHE A O 1
ATOM 1863 N N . GLY A 1 244 ? -5.633 8.047 2.385 1.00 83.19 244 GLY A N 1
ATOM 1864 C CA . GLY A 1 244 ? -5.346 8.810 1.165 1.00 83.19 244 GLY A CA 1
ATOM 1865 C C . GLY A 1 244 ? -5.551 10.330 1.275 1.00 83.19 244 GLY A C 1
ATOM 1866 O O . GLY A 1 244 ? -5.040 11.053 0.418 1.00 83.19 244 GLY A O 1
ATOM 1867 N N . ARG A 1 245 ? -6.296 10.800 2.289 1.00 84.75 245 ARG A N 1
ATOM 1868 C CA . ARG A 1 245 ? -6.464 12.225 2.634 1.00 84.75 245 ARG A CA 1
ATOM 1869 C C . ARG A 1 245 ? -5.431 12.685 3.665 1.00 84.75 245 ARG A C 1
ATOM 1871 O O . ARG A 1 245 ? -4.988 13.823 3.589 1.00 84.75 245 ARG A O 1
ATOM 1878 N N . ARG A 1 246 ? -5.050 11.805 4.595 1.00 85.88 246 ARG A N 1
ATOM 1879 C CA . ARG A 1 246 ? -4.063 12.073 5.652 1.00 85.88 246 ARG A CA 1
ATOM 1880 C C . ARG A 1 246 ? -2.631 12.090 5.127 1.00 85.88 246 ARG A C 1
ATOM 1882 O O . ARG A 1 246 ? -1.821 12.872 5.616 1.00 85.88 246 ARG A O 1
ATOM 1889 N N . PHE A 1 247 ? -2.340 11.282 4.107 1.00 88.31 247 PHE A N 1
ATOM 1890 C CA . PHE A 1 247 ? -1.005 11.146 3.534 1.00 88.31 247 PHE A CA 1
ATOM 1891 C C . PHE A 1 247 ? -0.998 11.366 2.018 1.00 88.31 247 PHE A C 1
ATOM 1893 O O . PHE A 1 247 ? -1.801 10.803 1.258 1.00 88.31 247 PHE A O 1
ATOM 1900 N N . PHE A 1 248 ? -0.061 12.200 1.558 1.00 82.94 248 PHE A N 1
ATOM 1901 C CA . PHE A 1 248 ? 0.054 12.571 0.146 1.00 82.94 248 PHE A CA 1
ATOM 1902 C C . PHE A 1 248 ? 1.361 12.118 -0.503 1.00 82.94 248 PHE A C 1
ATOM 1904 O O . PHE A 1 248 ? 1.306 11.410 -1.502 1.00 82.94 248 PHE A O 1
ATOM 1911 N N . VAL A 1 249 ? 2.507 12.506 0.063 1.00 87.81 249 VAL A N 1
ATOM 1912 C CA . VAL A 1 249 ? 3.847 12.124 -0.433 1.00 87.81 249 VAL A CA 1
ATOM 1913 C C . VAL A 1 249 ? 4.482 11.065 0.463 1.00 87.81 249 VAL A C 1
ATOM 1915 O O . VAL A 1 249 ? 5.162 10.161 -0.012 1.00 87.81 249 VAL A O 1
ATOM 1918 N N . VAL A 1 250 ? 4.252 11.181 1.768 1.00 91.50 250 VAL A N 1
ATOM 1919 C CA . VAL A 1 250 ? 4.855 10.355 2.810 1.00 91.50 250 VAL A CA 1
ATOM 1920 C C . VAL A 1 250 ? 3.767 9.969 3.803 1.00 91.50 250 VAL A C 1
ATOM 1922 O O . VAL A 1 250 ? 2.887 10.787 4.082 1.00 91.50 250 VAL A O 1
ATOM 1925 N N . ALA A 1 251 ? 3.819 8.735 4.293 1.00 92.31 251 ALA A N 1
ATOM 1926 C CA . ALA A 1 251 ? 2.941 8.199 5.319 1.00 92.31 251 ALA A CA 1
ATOM 1927 C C . ALA A 1 251 ? 3.754 7.598 6.467 1.00 92.31 251 ALA A C 1
ATOM 1929 O O . ALA A 1 251 ? 4.750 6.911 6.232 1.00 92.31 251 ALA A O 1
ATOM 1930 N N . GLY A 1 252 ? 3.300 7.866 7.686 1.00 92.69 252 GLY A N 1
ATOM 1931 C CA . GLY A 1 252 ? 3.906 7.418 8.933 1.00 92.69 252 GLY A CA 1
ATOM 1932 C C . GLY A 1 252 ? 3.382 8.215 10.122 1.00 92.69 252 GLY A C 1
ATOM 1933 O O . GLY A 1 252 ? 2.660 9.204 9.949 1.00 92.69 252 GLY A O 1
ATOM 1934 N N . ALA A 1 253 ? 3.770 7.796 11.318 1.00 91.56 253 ALA A N 1
ATOM 1935 C CA . ALA A 1 253 ? 3.567 8.536 12.545 1.00 91.56 253 ALA A CA 1
ATOM 1936 C C . ALA A 1 253 ? 4.233 9.922 12.439 1.00 91.56 253 ALA A C 1
ATOM 1938 O O . ALA A 1 253 ? 5.298 10.053 11.817 1.00 91.56 253 ALA A O 1
ATOM 1939 N N . PRO A 1 254 ? 3.638 10.976 13.027 1.00 91.38 254 PRO A N 1
ATOM 1940 C CA . PRO A 1 254 ? 4.169 12.331 12.924 1.00 91.38 254 PRO A CA 1
ATOM 1941 C C . PRO A 1 254 ? 5.641 12.441 13.335 1.00 91.38 254 PRO A C 1
ATOM 1943 O O . PRO A 1 254 ? 6.413 13.091 12.632 1.00 91.38 254 PRO A O 1
ATOM 1946 N N . GLN A 1 255 ? 6.046 11.750 14.406 1.00 90.31 255 GLN A N 1
ATOM 1947 C CA . GLN A 1 255 ? 7.423 11.756 14.902 1.00 90.31 255 GLN A CA 1
ATOM 1948 C C . GLN A 1 255 ? 8.395 11.153 13.871 1.00 90.31 255 GLN A C 1
ATOM 1950 O O . GLN A 1 255 ? 9.455 11.722 13.604 1.00 90.31 255 GLN A O 1
ATOM 1955 N N . THR A 1 256 ? 8.006 10.044 13.229 1.00 91.50 256 THR A N 1
ATOM 1956 C CA . THR A 1 256 ? 8.775 9.405 12.148 1.00 91.50 256 THR A CA 1
ATOM 1957 C C . THR A 1 256 ? 8.912 10.334 10.944 1.00 91.50 256 THR A C 1
ATOM 1959 O O . THR A 1 256 ? 10.000 10.473 10.385 1.00 91.50 256 THR A O 1
ATOM 1962 N N . ILE A 1 257 ? 7.824 11.001 10.541 1.00 91.88 257 ILE A N 1
ATOM 1963 C CA . ILE A 1 257 ? 7.841 11.925 9.400 1.00 91.88 257 ILE A CA 1
ATOM 1964 C C . ILE A 1 257 ? 8.736 13.136 9.690 1.00 91.88 257 ILE A C 1
ATOM 1966 O O . ILE A 1 257 ? 9.520 13.521 8.820 1.00 91.88 257 ILE A O 1
ATOM 1970 N N . ASP A 1 258 ? 8.665 13.705 10.895 1.00 89.94 258 ASP A N 1
ATOM 1971 C CA . ASP A 1 258 ? 9.442 14.884 11.298 1.00 89.94 258 ASP A CA 1
ATOM 1972 C C . ASP A 1 258 ? 10.961 14.639 11.250 1.00 89.94 258 ASP A C 1
ATOM 1974 O O . ASP A 1 258 ? 11.730 15.558 10.945 1.00 89.94 258 ASP A O 1
ATOM 1978 N N . GLY A 1 259 ? 11.388 13.391 11.474 1.00 88.12 259 GLY A N 1
ATOM 1979 C CA . GLY A 1 259 ? 12.776 12.946 11.323 1.00 88.12 259 GLY A CA 1
ATOM 1980 C C . GLY A 1 259 ? 13.250 12.798 9.871 1.00 88.12 259 GLY A C 1
ATOM 1981 O O . GLY A 1 259 ? 14.435 12.565 9.633 1.00 88.12 259 GLY A O 1
ATOM 1982 N N . THR A 1 260 ? 12.364 12.944 8.881 1.00 87.44 260 THR A N 1
ATOM 1983 C CA . THR A 1 260 ? 12.689 12.758 7.460 1.00 87.44 260 THR A CA 1
ATOM 1984 C C . THR A 1 260 ? 12.609 14.051 6.652 1.00 87.44 260 THR A C 1
ATOM 1986 O O . THR A 1 260 ? 11.772 14.928 6.870 1.00 87.44 260 THR A O 1
ATOM 1989 N N . THR A 1 261 ? 13.484 14.167 5.653 1.00 86.88 261 THR A N 1
ATOM 1990 C CA . THR A 1 261 ? 13.505 15.291 4.714 1.00 86.88 261 THR A CA 1
ATOM 1991 C C . THR A 1 261 ? 13.353 14.813 3.278 1.00 86.88 261 THR A C 1
ATOM 1993 O O . THR A 1 261 ? 13.775 13.718 2.890 1.00 86.88 261 THR A O 1
ATOM 1996 N N . SER A 1 262 ? 12.744 15.666 2.459 1.00 84.88 262 SER A N 1
ATOM 1997 C CA . SER A 1 262 ? 12.627 15.433 1.028 1.00 84.88 262 SER A CA 1
ATOM 1998 C C . SER A 1 262 ? 14.009 15.428 0.383 1.00 84.88 262 SER A C 1
ATOM 2000 O O . SER A 1 262 ? 14.751 16.405 0.472 1.00 84.88 262 SER A O 1
ATOM 2002 N N . ARG A 1 263 ? 14.339 14.362 -0.353 1.00 80.44 263 ARG A N 1
ATOM 2003 C CA . ARG A 1 263 ? 15.613 14.282 -1.093 1.00 80.44 263 ARG A CA 1
ATOM 2004 C C . ARG A 1 263 ? 15.723 15.328 -2.205 1.00 80.44 263 ARG A C 1
ATOM 2006 O O . ARG A 1 263 ? 16.830 15.723 -2.547 1.00 80.44 263 ARG A O 1
ATOM 2013 N N . SER A 1 264 ? 14.592 15.757 -2.770 1.00 79.81 264 SER A N 1
ATOM 2014 C CA . SER A 1 264 ? 14.556 16.710 -3.886 1.00 79.81 264 SER A CA 1
ATOM 2015 C C . SER A 1 264 ? 14.548 18.159 -3.406 1.00 79.81 264 SER A C 1
ATOM 2017 O O . SER A 1 264 ? 15.312 18.969 -3.916 1.00 79.81 264 SER A O 1
ATOM 2019 N N . THR A 1 265 ? 13.716 18.483 -2.414 1.00 84.19 265 THR A N 1
ATOM 2020 C CA . THR A 1 265 ? 13.531 19.871 -1.957 1.00 84.19 265 THR A CA 1
ATOM 2021 C C . THR A 1 265 ? 14.347 20.209 -0.713 1.00 84.19 265 THR A C 1
ATOM 2023 O O . THR A 1 265 ? 14.427 21.372 -0.348 1.00 84.19 265 THR A O 1
ATOM 2026 N N . ARG A 1 266 ? 14.936 19.209 -0.038 1.00 85.19 266 ARG A N 1
ATOM 2027 C CA . ARG A 1 266 ? 15.652 19.329 1.249 1.00 85.19 266 ARG A CA 1
ATOM 2028 C C . ARG A 1 266 ? 14.828 19.921 2.400 1.00 85.19 266 ARG A C 1
ATOM 2030 O O . ARG A 1 266 ? 15.359 20.149 3.481 1.00 85.19 266 ARG A O 1
ATOM 2037 N N . HIS A 1 267 ? 13.527 20.117 2.202 1.00 86.75 267 HIS A N 1
ATOM 2038 C CA . HIS A 1 267 ? 12.603 20.555 3.240 1.00 86.75 267 HIS A CA 1
ATOM 2039 C C . HIS A 1 267 ? 12.009 19.363 3.994 1.00 86.75 267 HIS A C 1
ATOM 2041 O O . HIS A 1 267 ? 11.896 18.256 3.452 1.00 86.75 267 HIS A O 1
ATOM 2047 N N . ARG A 1 268 ? 11.611 19.602 5.249 1.00 85.81 268 ARG A N 1
ATOM 2048 C CA . ARG A 1 268 ? 10.840 18.638 6.041 1.00 85.81 268 ARG A CA 1
ATOM 2049 C C . ARG A 1 268 ? 9.476 18.405 5.404 1.00 85.81 268 ARG A C 1
ATOM 2051 O O . ARG A 1 268 ? 8.899 19.302 4.786 1.00 85.81 268 ARG A O 1
ATOM 2058 N N . HIS A 1 269 ? 8.968 17.190 5.553 1.00 87.00 269 HIS A N 1
ATOM 2059 C CA . HIS A 1 269 ? 7.616 16.875 5.121 1.00 87.00 269 HIS A CA 1
ATOM 2060 C C . HIS A 1 269 ? 6.602 17.540 6.056 1.00 87.00 269 HIS A C 1
ATOM 2062 O O . HIS A 1 269 ? 6.757 17.518 7.272 1.00 87.00 269 HIS A O 1
ATOM 2068 N N . ASN A 1 270 ? 5.561 18.144 5.482 1.00 84.75 270 ASN A N 1
ATOM 2069 C CA . ASN A 1 270 ? 4.460 18.691 6.265 1.00 84.75 270 ASN A CA 1
ATOM 2070 C C . ASN A 1 270 ? 3.457 17.572 6.579 1.00 84.75 270 ASN A C 1
ATOM 2072 O O . ASN A 1 270 ? 2.960 16.907 5.667 1.00 84.75 270 ASN A O 1
ATOM 2076 N N . VAL A 1 271 ? 3.169 17.385 7.865 1.00 86.38 271 VAL A N 1
ATOM 2077 C CA . VAL A 1 271 ? 2.123 16.487 8.359 1.00 86.38 271 VAL A CA 1
ATOM 2078 C C . VAL A 1 271 ? 0.861 17.314 8.614 1.00 86.38 271 VAL A C 1
ATOM 2080 O O . VAL A 1 271 ? 0.921 18.233 9.436 1.00 86.38 271 VAL A O 1
ATOM 2083 N N . PRO A 1 272 ? -0.282 16.998 7.972 1.00 88.31 272 PRO A N 1
ATOM 2084 C CA . PRO A 1 272 ? -1.533 17.716 8.204 1.00 88.31 272 PRO A CA 1
ATOM 2085 C C . PRO A 1 272 ? -1.910 17.776 9.689 1.00 88.31 272 PRO A C 1
ATOM 2087 O O . PRO A 1 272 ? -1.754 16.788 10.411 1.00 88.31 272 PRO A O 1
ATOM 2090 N N . SER A 1 273 ? -2.468 18.906 10.134 1.00 88.19 273 SER A N 1
ATOM 2091 C CA . SER A 1 273 ? -2.887 19.119 11.531 1.00 88.19 273 SER A CA 1
ATOM 2092 C C . SER A 1 273 ? -3.838 18.030 12.025 1.00 88.19 273 SER A C 1
ATOM 2094 O O . SER A 1 273 ? -3.623 17.476 13.098 1.00 88.19 273 SER A O 1
ATOM 2096 N N . ALA A 1 274 ? -4.810 17.642 11.197 1.00 86.94 274 ALA A N 1
ATOM 2097 C CA . ALA A 1 274 ? -5.740 16.557 11.498 1.00 86.94 274 ALA A CA 1
ATOM 2098 C C . ALA A 1 274 ? -5.027 15.222 11.778 1.00 86.94 274 ALA A C 1
ATOM 2100 O O . ALA A 1 274 ? -5.503 14.421 12.578 1.00 86.94 274 ALA A O 1
ATOM 2101 N N . THR A 1 275 ? -3.898 14.946 11.114 1.00 88.50 275 THR A N 1
ATOM 2102 C CA . THR A 1 275 ? -3.094 13.740 11.371 1.00 88.50 275 THR A CA 1
ATOM 2103 C C . THR A 1 275 ? -2.385 13.844 12.709 1.00 88.50 275 THR A C 1
ATOM 2105 O O . THR A 1 275 ? -2.388 12.874 13.448 1.00 88.50 275 THR A O 1
ATOM 2108 N N . ARG A 1 276 ? -1.851 15.010 13.081 1.00 90.81 276 ARG A N 1
ATOM 2109 C CA . ARG A 1 276 ? -1.249 15.188 14.412 1.00 90.81 276 ARG A CA 1
ATOM 2110 C C . ARG A 1 276 ? -2.276 15.054 15.538 1.00 90.81 276 ARG A C 1
ATOM 2112 O O . ARG A 1 276 ? -1.994 14.370 16.512 1.00 90.81 276 ARG A O 1
ATOM 2119 N N . GLN A 1 277 ? -3.458 15.643 15.365 1.00 90.00 277 GLN A N 1
ATOM 2120 C CA . GLN A 1 277 ? -4.558 15.561 16.332 1.00 90.00 277 GLN A CA 1
ATOM 2121 C C . GLN A 1 277 ? -4.976 14.114 16.598 1.00 90.00 277 GLN A C 1
ATOM 2123 O O . GLN A 1 277 ? -5.064 13.723 17.752 1.00 90.00 277 GLN A O 1
ATOM 2128 N N . LEU A 1 278 ? -5.113 13.295 15.547 1.00 88.88 278 LEU A N 1
ATOM 2129 C CA . LEU A 1 278 ? -5.440 11.874 15.693 1.00 88.88 278 LEU A CA 1
ATOM 2130 C C . LEU A 1 278 ? -4.464 11.156 16.636 1.00 88.88 278 LEU A C 1
ATOM 2132 O O . LEU A 1 278 ? -4.887 10.463 17.553 1.00 88.88 278 LEU A O 1
ATOM 2136 N N . TYR A 1 279 ? -3.159 11.335 16.425 1.00 88.25 279 TYR A N 1
ATOM 2137 C CA . TYR A 1 279 ? -2.138 10.682 17.249 1.00 88.25 279 TYR A CA 1
ATOM 2138 C C . TYR A 1 279 ? -2.137 11.209 18.692 1.00 88.25 279 TYR A C 1
ATOM 2140 O O . TYR A 1 279 ? -2.001 10.421 19.622 1.00 88.25 279 TYR A O 1
ATOM 2148 N N . GLN A 1 280 ? -2.376 12.508 18.894 1.00 88.69 280 GLN A N 1
ATOM 2149 C CA . GLN A 1 280 ? -2.511 13.101 20.231 1.00 88.69 280 GLN A CA 1
ATOM 2150 C C . GLN A 1 280 ? -3.751 12.587 20.980 1.00 88.69 280 GLN A C 1
ATOM 2152 O O . GLN A 1 280 ? -3.687 12.311 22.175 1.00 88.69 280 GLN A O 1
ATOM 2157 N N . GLU A 1 281 ? -4.881 12.433 20.289 1.00 88.88 281 GLU A N 1
ATOM 2158 C CA . GLU A 1 281 ? -6.120 11.886 20.857 1.00 88.88 281 GLU A CA 1
ATOM 2159 C C . GLU A 1 281 ? -5.986 10.405 21.220 1.00 88.88 281 GLU A C 1
ATOM 2161 O O . GLU A 1 281 ? -6.599 9.936 22.176 1.00 88.88 281 GLU A O 1
ATOM 2166 N N . VAL A 1 282 ? -5.215 9.643 20.445 1.00 86.25 282 VAL A N 1
ATOM 2167 C CA . VAL A 1 282 ? -4.898 8.246 20.769 1.00 86.25 282 VAL A CA 1
ATOM 2168 C C . VAL A 1 282 ? -4.054 8.177 22.044 1.00 86.25 282 VAL A C 1
ATOM 2170 O O . VAL A 1 282 ? -4.348 7.378 22.934 1.00 86.25 282 VAL A O 1
ATOM 2173 N N . GLU A 1 283 ? -3.032 9.026 22.162 1.00 85.12 283 GLU A N 1
ATOM 2174 C CA . GLU A 1 283 ? -2.189 9.108 23.361 1.00 85.12 283 GLU A CA 1
ATOM 2175 C C . GLU A 1 283 ? -3.007 9.501 24.605 1.00 85.12 283 GLU A C 1
ATOM 2177 O O . GLU A 1 283 ? -2.877 8.868 25.655 1.00 85.12 283 GLU A O 1
ATOM 2182 N N . SER A 1 284 ? -3.908 10.484 24.490 1.00 85.50 284 SER A N 1
ATOM 2183 C CA . SER A 1 284 ? -4.734 10.942 25.618 1.00 85.50 284 SER A CA 1
ATOM 2184 C C . SER A 1 284 ? -5.759 9.901 26.085 1.00 85.50 284 SER A C 1
ATOM 2186 O O . SER A 1 284 ? -5.960 9.725 27.291 1.00 85.50 284 SER A O 1
ATOM 2188 N N . ARG A 1 285 ? -6.374 9.156 25.156 1.00 84.50 285 ARG A N 1
ATOM 2189 C CA . ARG A 1 285 ? -7.302 8.058 25.480 1.00 84.50 285 ARG A CA 1
ATOM 2190 C C . ARG A 1 285 ? -6.609 6.920 26.218 1.00 84.50 285 ARG A C 1
ATOM 2192 O O . ARG A 1 285 ? -7.157 6.396 27.189 1.00 84.50 285 ARG A O 1
ATOM 2199 N N . LYS A 1 286 ? -5.382 6.583 25.819 1.00 77.31 286 LYS A N 1
ATOM 2200 C CA . LYS A 1 286 ? -4.567 5.579 26.517 1.00 77.31 286 LYS A CA 1
ATOM 2201 C C . LYS A 1 286 ? -4.220 6.014 27.936 1.00 77.31 286 LYS A C 1
ATOM 2203 O O . LYS A 1 286 ? -4.406 5.233 28.865 1.00 77.31 286 LYS A O 1
ATOM 2208 N N . ALA A 1 287 ? -3.812 7.271 28.109 1.00 75.69 287 ALA A N 1
ATOM 2209 C CA . ALA A 1 287 ? -3.521 7.833 29.427 1.00 75.69 287 ALA A CA 1
ATOM 2210 C C . ALA A 1 287 ? -4.746 7.862 30.359 1.00 75.69 287 ALA A C 1
ATOM 2212 O O . ALA A 1 287 ? -4.586 7.762 31.565 1.00 75.69 287 ALA A O 1
ATOM 2213 N N . SER A 1 288 ? -5.962 7.969 29.814 1.00 72.88 288 SER A N 1
ATOM 2214 C CA . SER A 1 288 ? -7.205 7.986 30.605 1.00 72.88 288 SER A CA 1
ATOM 2215 C C . SER A 1 288 ? -7.719 6.590 30.989 1.00 72.88 288 SER A C 1
ATOM 2217 O O . SER A 1 288 ? -8.625 6.480 31.809 1.00 72.88 288 SER A O 1
ATOM 2219 N N . THR A 1 289 ? -7.191 5.534 30.362 1.00 64.94 289 THR A N 1
ATOM 2220 C CA . THR A 1 289 ? -7.606 4.133 30.580 1.00 64.94 289 THR A CA 1
ATOM 2221 C C . THR A 1 289 ? -6.655 3.388 31.532 1.00 64.94 289 THR A C 1
ATOM 2223 O O . THR A 1 289 ? -6.941 2.258 31.919 1.00 64.94 289 THR A O 1
ATOM 2226 N N . THR A 1 290 ? -5.532 4.018 31.901 1.00 52.25 290 THR A N 1
ATOM 2227 C CA . THR A 1 290 ? -4.513 3.493 32.829 1.00 52.25 290 THR A CA 1
ATOM 2228 C C . THR A 1 290 ? -4.713 4.095 34.212 1.00 52.25 290 THR A C 1
ATOM 2230 O O . THR A 1 290 ? -4.569 3.346 35.201 1.00 52.25 290 THR A O 1
#